Protein AF-A0A7V2FZ56-F1 (afdb_monomer)

Solvent-accessible surface area (backbone atoms only — not comparable to full-atom values): 11997 Å² total; per-residue (Å²): 121,49,76,45,68,52,95,57,76,64,67,57,46,54,55,33,41,75,69,72,53,54,78,81,60,60,28,15,29,17,50,38,76,45,76,45,67,78,90,45,58,89,39,54,89,45,65,86,37,71,50,77,44,80,38,84,88,55,67,29,36,35,38,39,36,26,56,85,59,28,32,38,43,37,26,38,24,56,62,45,52,69,53,19,40,49,53,36,37,49,53,39,48,52,34,34,76,73,41,40,41,63,75,66,47,50,66,45,32,74,69,42,58,53,44,78,32,46,42,29,42,40,78,74,37,90,63,51,60,54,92,57,30,41,40,27,14,53,63,32,12,29,14,18,41,58,59,62,49,33,64,67,45,19,53,50,42,47,51,52,48,51,56,31,49,56,56,16,72,79,39,98,55,34,63,65,38,44,51,49,42,63,59,53,45,55,77,70,46,43,60,36,25,39,58,70,88,61,67,56,77,77,47,48,70,47,36,80,73,30,70,69,52,32,51,37,45,54,48,17,46,76,54,27,43,88,102

Foldseek 3Di:
DEEADDPDQPPLQVVCVVVVFDDDFQKKKWKFKDFQDPDFPPADPAQVDKDKDDDPVFQWIKIWHDDVRMIMIMIMGGDDFVSNLVVQLVVLVVCVVVRNGDPVSNVRSNVIGMDGQLQLVLVVTPDQADDVYGYAFRSSSQAANLQRHTPVRRVVLVVLQVVLQVVLVVDPCSSVSSRVSSVVCCVPRNLRRDHQPDPVVVCVVVLVVPVVSVVQVVCCSRRSDHD

Structure (mmCIF, N/CA/C/O backbone):
data_AF-A0A7V2FZ56-F1
#
_entry.id   AF-A0A7V2FZ56-F1
#
loop_
_atom_site.group_PDB
_atom_site.id
_atom_site.type_symbol
_atom_site.label_atom_id
_atom_site.label_alt_id
_atom_site.label_comp_id
_atom_site.label_asym_id
_atom_site.label_entity_id
_atom_site.label_seq_id
_atom_site.pdbx_PDB_ins_code
_atom_site.Cartn_x
_atom_site.Cartn_y
_atom_site.Cartn_z
_atom_site.occupancy
_atom_site.B_iso_or_equiv
_atom_site.auth_seq_id
_atom_site.auth_comp_id
_atom_site.auth_asym_id
_atom_site.auth_atom_id
_atom_site.pdbx_PDB_model_num
ATOM 1 N N . MET A 1 1 ? -21.314 0.220 14.368 1.00 68.19 1 MET A N 1
ATOM 2 C CA . MET A 1 1 ? -19.856 0.061 14.246 1.00 68.19 1 MET A CA 1
ATOM 3 C C . MET A 1 1 ? -19.516 0.215 12.779 1.00 68.19 1 MET A C 1
ATOM 5 O O . MET A 1 1 ? -20.233 -0.366 11.972 1.00 68.19 1 MET A O 1
ATOM 9 N N . ALA A 1 2 ? -18.539 1.050 12.437 1.00 68.50 2 ALA A N 1
ATOM 10 C CA . ALA A 1 2 ? -18.172 1.333 11.049 1.00 68.50 2 ALA A CA 1
ATOM 11 C C . ALA A 1 2 ? -16.714 0.940 10.781 1.00 68.50 2 ALA A C 1
ATOM 13 O O . ALA A 1 2 ? -15.859 1.089 11.652 1.00 68.50 2 ALA A O 1
ATOM 14 N N . ILE A 1 3 ? -16.443 0.446 9.574 1.00 70.81 3 ILE A N 1
ATOM 15 C 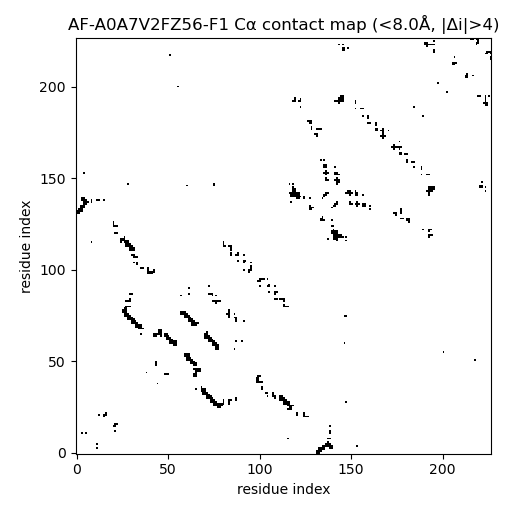CA . ILE A 1 3 ? -15.086 0.186 9.089 1.00 70.81 3 ILE A CA 1
ATOM 16 C C . ILE A 1 3 ? -14.849 1.122 7.913 1.00 70.81 3 ILE A C 1
ATOM 18 O O . ILE A 1 3 ? -15.579 1.072 6.922 1.00 70.81 3 ILE A O 1
ATOM 22 N N . LEU A 1 4 ? -13.835 1.974 8.026 1.00 72.00 4 LEU A N 1
ATOM 23 C CA . LEU A 1 4 ? -13.358 2.784 6.913 1.00 72.00 4 LEU A CA 1
ATOM 24 C C . LEU A 1 4 ? -12.205 2.034 6.242 1.00 72.00 4 LEU A C 1
ATOM 26 O O . LEU A 1 4 ? -11.083 2.026 6.742 1.00 72.00 4 LEU A O 1
ATOM 30 N N . ALA A 1 5 ? -12.513 1.384 5.121 1.00 64.56 5 ALA A N 1
ATOM 31 C CA . ALA A 1 5 ? -11.561 0.726 4.234 1.00 64.56 5 ALA A CA 1
ATOM 32 C C . ALA A 1 5 ? -11.867 1.204 2.812 1.00 64.56 5 ALA A C 1
ATOM 34 O O . ALA A 1 5 ? -12.965 0.959 2.314 1.00 64.56 5 ALA A O 1
ATOM 35 N N . THR A 1 6 ? -10.962 1.933 2.161 1.00 55.88 6 THR A N 1
ATOM 36 C CA . THR A 1 6 ? -11.243 2.478 0.825 1.00 55.88 6 THR A CA 1
ATOM 37 C C . THR A 1 6 ? -10.353 1.915 -0.267 1.00 55.88 6 THR A C 1
ATOM 39 O O . THR A 1 6 ? -9.166 1.681 -0.075 1.00 55.88 6 THR A O 1
ATOM 42 N N . GLY A 1 7 ? -10.967 1.754 -1.445 1.00 48.69 7 GLY A N 1
ATOM 43 C CA . GLY A 1 7 ? -10.309 1.743 -2.755 1.00 48.69 7 GLY A CA 1
ATOM 44 C C . GLY A 1 7 ? -10.533 3.042 -3.550 1.00 48.69 7 GLY A C 1
ATOM 45 O O . GLY A 1 7 ? -10.092 3.143 -4.689 1.00 48.69 7 GLY A O 1
ATOM 46 N N . CYS A 1 8 ? -11.220 4.037 -2.968 1.00 43.66 8 CYS A N 1
ATOM 47 C CA . CYS A 1 8 ? -11.453 5.360 -3.555 1.00 43.66 8 CYS A CA 1
ATOM 48 C C . CYS A 1 8 ? -10.796 6.421 -2.660 1.00 43.66 8 CYS A C 1
ATOM 50 O O . CYS A 1 8 ? -11.280 6.723 -1.569 1.00 43.66 8 CYS A O 1
ATOM 52 N N . GLN A 1 9 ? -9.627 6.905 -3.082 1.00 55.91 9 GLN A N 1
ATOM 53 C CA . GLN A 1 9 ? -8.670 7.595 -2.212 1.00 55.91 9 GLN A CA 1
ATOM 54 C C . GLN A 1 9 ? -9.058 9.029 -1.811 1.00 55.91 9 GLN A C 1
ATOM 56 O O . GLN A 1 9 ? -8.530 9.524 -0.821 1.00 55.91 9 GLN A O 1
ATOM 61 N N . SER A 1 10 ? -9.940 9.714 -2.543 1.00 56.31 10 SER A N 1
ATOM 62 C CA . SER A 1 10 ? -10.225 11.139 -2.307 1.00 56.31 10 SER A CA 1
ATOM 63 C C . SER A 1 10 ? -11.218 11.381 -1.164 1.00 56.31 10 SER A C 1
ATOM 65 O O . SER A 1 10 ? -10.908 12.103 -0.222 1.00 56.31 10 SER A O 1
ATOM 67 N N . GLU A 1 11 ? -12.389 10.742 -1.193 1.00 58.84 11 GLU A N 1
ATOM 68 C CA . GLU A 1 11 ? -13.486 11.069 -0.266 1.00 58.84 11 GLU A CA 1
ATOM 69 C C . GLU A 1 11 ? -13.217 10.640 1.182 1.00 58.84 11 GLU A C 1
ATOM 71 O O . GLU A 1 11 ? -13.480 11.395 2.119 1.00 58.84 11 GLU A O 1
ATOM 76 N N . ALA A 1 12 ? -12.656 9.446 1.396 1.00 62.22 12 ALA A N 1
ATOM 77 C CA . ALA A 1 12 ? -12.304 9.014 2.747 1.00 62.22 12 ALA A CA 1
ATOM 78 C C . ALA A 1 12 ? -11.152 9.826 3.329 1.00 62.22 12 ALA A C 1
ATOM 80 O O . ALA A 1 12 ? -11.153 10.098 4.526 1.00 62.22 12 ALA A O 1
ATOM 81 N N . ARG A 1 13 ? -10.204 10.265 2.496 1.00 63.16 13 ARG A N 1
ATOM 82 C CA . ARG A 1 13 ? -9.113 11.120 2.958 1.00 63.16 13 ARG A CA 1
ATOM 83 C C . ARG A 1 13 ? -9.632 12.486 3.388 1.00 63.16 13 ARG A C 1
ATOM 85 O O . ARG A 1 13 ? -9.222 12.963 4.437 1.00 63.16 13 ARG A O 1
ATOM 92 N N . ASP A 1 14 ? -10.582 13.069 2.660 1.00 65.88 14 ASP A N 1
ATOM 93 C CA . ASP A 1 14 ? -11.224 14.323 3.069 1.00 65.88 14 ASP A CA 1
ATOM 94 C C . ASP A 1 14 ? -11.980 14.175 4.396 1.00 65.88 14 ASP A C 1
ATOM 96 O O . ASP A 1 14 ? -11.945 15.071 5.242 1.00 65.88 14 ASP A O 1
ATOM 100 N N . LEU A 1 15 ? -12.649 13.038 4.611 1.00 67.19 15 LEU A N 1
ATOM 101 C CA . LEU A 1 15 ? -13.314 12.732 5.880 1.00 67.19 15 LEU A CA 1
ATOM 102 C C . LEU A 1 15 ? -12.313 12.563 7.031 1.00 67.19 15 LEU A C 1
ATOM 104 O O . LEU A 1 15 ? -12.539 13.091 8.119 1.00 67.19 15 LEU A O 1
ATOM 108 N N . LEU A 1 16 ? -11.194 11.880 6.791 1.00 67.88 16 LEU A N 1
ATOM 109 C CA . LEU A 1 16 ? -10.140 11.670 7.785 1.00 67.88 16 LEU A CA 1
ATOM 110 C C . LEU A 1 16 ? -9.363 12.954 8.087 1.00 67.88 16 LEU A C 1
ATOM 112 O O . LEU A 1 16 ? -9.065 13.228 9.246 1.00 67.88 16 LEU A O 1
ATOM 116 N N . ALA A 1 17 ? -9.105 13.787 7.080 1.00 69.38 17 ALA A N 1
ATOM 117 C CA . ALA A 1 17 ? -8.503 15.104 7.251 1.00 69.38 17 ALA A CA 1
ATOM 118 C C . ALA A 1 17 ? -9.400 16.013 8.103 1.00 69.38 17 ALA A C 1
ATOM 120 O O . ALA A 1 17 ? -8.920 16.649 9.038 1.00 69.38 17 ALA A O 1
ATOM 121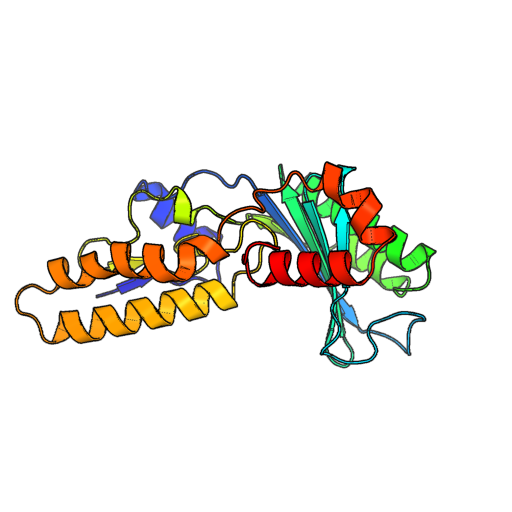 N N . LYS A 1 18 ? -10.720 16.010 7.859 1.00 72.94 18 LYS A N 1
ATOM 122 C CA . LYS A 1 18 ? -11.699 16.712 8.714 1.00 72.94 18 LYS A CA 1
ATOM 123 C C . LYS A 1 18 ? -11.724 16.179 10.148 1.00 72.94 18 LYS A C 1
ATOM 125 O O . LYS A 1 18 ? -12.016 16.940 11.064 1.00 72.94 18 LYS A O 1
ATOM 130 N N . ALA A 1 19 ? -11.414 14.899 10.340 1.00 67.69 19 ALA A N 1
ATOM 131 C CA . ALA A 1 19 ? -11.280 14.278 11.654 1.00 67.69 19 ALA A CA 1
ATOM 132 C C . ALA A 1 19 ? -9.897 14.498 12.306 1.00 67.69 19 ALA A C 1
ATOM 134 O O . ALA A 1 19 ? -9.681 14.023 13.417 1.00 67.69 19 ALA A O 1
ATOM 135 N N . GLY A 1 20 ? -8.968 15.203 11.645 1.00 65.75 20 GLY A N 1
ATOM 136 C CA . GLY A 1 20 ? -7.611 15.441 12.150 1.00 65.75 20 GLY A CA 1
ATOM 137 C C . GLY A 1 20 ? -6.701 14.209 12.114 1.00 65.75 20 GLY A C 1
ATOM 138 O O . GLY A 1 20 ? -5.719 14.158 12.846 1.00 65.75 20 GLY A O 1
ATOM 139 N N . LEU A 1 21 ? -7.034 13.209 11.292 1.00 63.22 21 LEU A N 1
ATOM 140 C CA . LEU A 1 21 ? -6.365 11.904 11.265 1.00 63.22 21 LEU A CA 1
ATOM 141 C C . LEU A 1 21 ? -5.391 11.706 10.096 1.00 63.22 21 LEU A C 1
ATOM 143 O O . LEU A 1 21 ? -4.712 10.687 10.055 1.00 63.22 21 LEU A O 1
ATOM 147 N N . ALA A 1 22 ? -5.319 12.641 9.144 1.00 60.66 22 ALA A N 1
ATOM 148 C CA . ALA A 1 22 ? -4.465 12.511 7.964 1.00 60.66 22 ALA A CA 1
ATOM 149 C C . ALA A 1 22 ? -3.469 13.673 7.854 1.00 60.66 22 ALA A C 1
ATOM 151 O O . ALA A 1 22 ? -3.859 14.842 7.893 1.00 60.66 22 ALA A O 1
ATOM 152 N N . THR A 1 23 ? -2.192 13.350 7.653 1.00 57.81 23 THR A N 1
ATOM 153 C CA . THR A 1 23 ? -1.165 14.293 7.194 1.00 57.81 23 THR A CA 1
ATOM 154 C C . THR A 1 23 ? -1.181 14.348 5.656 1.00 57.81 23 THR A C 1
ATOM 156 O O . THR A 1 23 ? -1.767 13.491 4.994 1.00 57.81 23 THR A O 1
ATOM 159 N N . GLY A 1 24 ? -0.662 15.418 5.041 1.00 54.59 24 GLY A N 1
ATOM 160 C CA . GLY A 1 24 ? -0.627 15.543 3.574 1.00 54.59 24 GLY A CA 1
ATOM 161 C C . GLY A 1 24 ? 0.278 14.478 2.927 1.00 54.59 24 GLY A C 1
ATOM 162 O O . GLY A 1 24 ? 1.246 14.063 3.564 1.00 54.59 24 GLY A O 1
ATOM 163 N N . PRO A 1 25 ? 0.008 14.040 1.680 1.00 59.16 25 PRO A N 1
ATOM 164 C CA . PRO A 1 25 ? 0.748 12.934 1.087 1.00 59.16 25 PRO A CA 1
ATOM 165 C C . PRO A 1 25 ? 2.183 13.354 0.803 1.00 59.16 25 PRO A C 1
ATOM 167 O O . PRO A 1 25 ? 2.422 14.287 0.037 1.00 59.16 25 PRO A O 1
ATOM 170 N N . GLN A 1 26 ? 3.134 12.636 1.389 1.00 71.94 26 GLN A N 1
ATOM 171 C CA . GLN A 1 26 ? 4.553 12.825 1.081 1.00 71.94 26 GLN A CA 1
ATOM 172 C C . GLN A 1 26 ? 4.939 12.094 -0.217 1.00 71.94 26 GLN A C 1
ATOM 174 O O . GLN A 1 26 ? 5.809 12.544 -0.966 1.00 71.94 26 GLN A O 1
ATOM 179 N N . ALA A 1 27 ? 4.209 11.022 -0.548 1.00 85.62 27 ALA A N 1
ATOM 180 C CA . ALA A 1 27 ? 4.532 10.128 -1.646 1.00 85.62 27 ALA A CA 1
ATOM 181 C C . ALA A 1 27 ? 3.410 10.024 -2.694 1.00 85.62 27 ALA A C 1
ATOM 183 O O . ALA A 1 27 ? 2.218 10.147 -2.401 1.00 85.62 27 ALA A O 1
ATOM 184 N N . TRP A 1 28 ? 3.803 9.755 -3.937 1.00 90.56 28 TRP A N 1
ATOM 185 C CA . TRP A 1 28 ? 2.918 9.594 -5.087 1.00 90.56 28 TRP A CA 1
ATOM 186 C C . TRP A 1 28 ? 3.250 8.311 -5.838 1.00 90.56 28 TRP A C 1
ATOM 188 O O . TRP A 1 28 ? 4.413 7.923 -5.953 1.00 90.56 28 TRP A O 1
ATOM 198 N N . ARG A 1 29 ? 2.216 7.660 -6.370 1.00 91.62 29 ARG A N 1
ATOM 199 C CA . ARG A 1 29 ? 2.343 6.493 -7.243 1.00 91.62 29 ARG A CA 1
ATOM 200 C C . ARG A 1 29 ? 1.795 6.797 -8.626 1.00 91.62 29 ARG A C 1
ATOM 202 O O . ARG A 1 29 ? 0.780 7.478 -8.742 1.00 91.62 29 ARG A O 1
ATOM 209 N N . ALA A 1 30 ? 2.418 6.255 -9.660 1.00 93.25 30 ALA A N 1
ATOM 210 C CA . ALA A 1 30 ? 1.858 6.228 -11.007 1.00 93.25 30 ALA A CA 1
ATOM 211 C C . ALA A 1 30 ? 1.981 4.813 -11.566 1.00 93.25 30 ALA A C 1
ATOM 213 O O . ALA A 1 30 ? 2.979 4.133 -11.327 1.00 93.25 30 ALA A O 1
ATOM 214 N N . GLN A 1 31 ? 0.960 4.358 -12.288 1.00 93.94 31 GLN A N 1
ATOM 215 C CA . GLN A 1 31 ? 0.940 3.015 -12.857 1.00 93.94 31 GLN A CA 1
ATOM 216 C C . GLN A 1 31 ? 0.285 3.016 -14.231 1.00 93.94 31 GLN A C 1
ATOM 218 O O . GLN A 1 31 ? -0.689 3.726 -14.483 1.00 93.94 31 GLN A O 1
ATOM 223 N N . VAL A 1 32 ? 0.801 2.156 -15.101 1.00 94.56 32 VAL A N 1
ATOM 224 C CA . VAL A 1 32 ? 0.210 1.850 -16.398 1.00 94.56 32 VAL A CA 1
ATOM 225 C C . VAL A 1 32 ? 0.123 0.339 -16.586 1.00 94.56 32 VAL A C 1
ATOM 227 O O . VAL A 1 32 ? 1.020 -0.401 -16.186 1.00 94.56 32 VAL A O 1
ATOM 230 N N . GLU A 1 33 ? -0.964 -0.122 -17.201 1.00 93.38 33 GLU A N 1
ATOM 231 C CA . GLU A 1 33 ? -1.145 -1.510 -17.628 1.00 93.38 33 GLU A CA 1
ATOM 232 C C . GLU A 1 33 ? -1.370 -1.531 -19.145 1.00 93.38 33 GLU A C 1
ATOM 234 O O . GLU A 1 33 ? -2.201 -0.789 -19.670 1.00 93.38 33 GLU A O 1
ATOM 239 N N . ILE A 1 34 ? -0.631 -2.380 -19.855 1.00 92.06 34 ILE A N 1
ATOM 240 C CA . ILE A 1 34 ? -0.771 -2.579 -21.300 1.00 92.06 34 ILE A CA 1
ATOM 241 C C . ILE A 1 34 ? -0.949 -4.057 -21.627 1.00 92.06 34 ILE A C 1
ATOM 243 O O . ILE A 1 34 ? -0.558 -4.939 -20.858 1.00 92.06 34 ILE A O 1
ATOM 247 N N . ALA A 1 35 ? -1.494 -4.345 -22.808 1.00 88.69 35 ALA A N 1
ATOM 248 C CA . ALA A 1 35 ? -1.420 -5.688 -23.361 1.00 88.69 35 ALA A CA 1
ATOM 249 C C . ALA A 1 35 ? 0.054 -6.050 -23.608 1.00 88.69 35 ALA A C 1
ATOM 251 O O . ALA A 1 35 ? 0.761 -5.371 -24.355 1.00 88.69 35 ALA A O 1
ATOM 252 N N . ALA A 1 36 ? 0.515 -7.131 -22.986 1.00 76.56 36 ALA A N 1
ATOM 253 C CA . ALA A 1 36 ? 1.795 -7.732 -23.301 1.00 76.56 36 ALA A CA 1
ATOM 254 C C . ALA A 1 36 ? 1.635 -8.448 -24.645 1.00 76.56 36 ALA A C 1
ATOM 256 O O . ALA A 1 36 ? 1.082 -9.546 -24.711 1.00 76.56 36 ALA A O 1
ATOM 257 N N . SER A 1 37 ? 2.098 -7.825 -25.730 1.00 66.88 37 SER A N 1
ATOM 258 C CA . SER A 1 37 ? 2.270 -8.530 -27.002 1.00 66.88 37 SER A CA 1
ATOM 259 C C . SER A 1 37 ? 3.322 -9.651 -26.844 1.00 66.88 37 SER A C 1
ATOM 261 O O . SER A 1 37 ? 3.832 -9.884 -25.742 1.00 66.88 37 SER A O 1
ATOM 263 N N . LYS A 1 38 ? 3.572 -10.438 -27.905 1.00 64.38 38 LYS A N 1
ATOM 264 C CA . LYS A 1 38 ? 4.464 -11.622 -27.903 1.00 64.38 38 LYS A CA 1
ATOM 265 C C . LYS A 1 38 ? 5.716 -11.442 -27.028 1.00 64.38 38 LYS A C 1
ATOM 267 O O . LYS A 1 38 ? 6.241 -10.343 -26.928 1.00 64.38 38 LYS A O 1
ATOM 272 N N . ALA A 1 39 ? 6.185 -12.553 -26.445 1.00 59.75 39 ALA A N 1
ATOM 273 C CA . ALA A 1 39 ? 7.330 -12.639 -25.534 1.00 59.75 39 ALA A CA 1
ATOM 274 C C . ALA A 1 39 ? 8.403 -11.567 -25.793 1.00 59.75 39 ALA A C 1
ATOM 276 O O . ALA A 1 39 ? 9.149 -11.635 -26.768 1.00 59.75 39 ALA A O 1
ATOM 277 N N . VAL A 1 40 ? 8.448 -10.573 -24.907 1.00 68.44 40 VAL A N 1
ATOM 278 C CA . VAL A 1 40 ? 9.463 -9.526 -24.918 1.00 68.44 40 VAL A CA 1
ATOM 279 C C . VAL A 1 40 ? 10.721 -10.091 -24.255 1.00 68.44 40 VAL A C 1
ATOM 281 O O . VAL A 1 40 ? 10.639 -10.852 -23.285 1.00 68.44 40 VAL A O 1
ATOM 284 N N . ARG A 1 41 ? 11.898 -9.808 -24.818 1.00 67.31 41 ARG A N 1
ATOM 285 C CA . ARG A 1 41 ? 13.158 -10.405 -24.360 1.00 67.31 41 ARG A CA 1
ATOM 286 C C . ARG A 1 41 ? 13.452 -9.931 -22.937 1.00 67.31 41 ARG A C 1
ATOM 288 O O . ARG A 1 41 ? 13.455 -8.741 -22.680 1.00 67.31 41 ARG A O 1
ATOM 295 N N . GLY A 1 42 ? 13.706 -10.859 -22.015 1.00 64.00 42 GLY A N 1
ATOM 296 C CA . GLY A 1 42 ? 13.998 -10.512 -20.616 1.00 64.00 42 GLY A CA 1
ATOM 297 C C . GLY A 1 42 ? 12.778 -10.104 -19.785 1.00 64.00 42 GLY A C 1
ATOM 298 O O . GLY A 1 42 ? 12.937 -9.845 -18.598 1.00 64.00 42 GLY A O 1
ATOM 299 N N . ALA A 1 43 ? 11.573 -10.099 -20.367 1.00 64.81 43 ALA A N 1
ATOM 300 C CA . ALA A 1 43 ? 10.355 -9.900 -19.597 1.00 64.81 43 ALA A CA 1
ATOM 301 C C . ALA A 1 43 ? 10.055 -11.094 -18.685 1.00 64.81 43 ALA A C 1
ATOM 303 O O . ALA A 1 43 ? 10.382 -12.231 -19.054 1.00 64.81 43 ALA A O 1
ATOM 304 N N . PRO A 1 44 ? 9.403 -10.845 -17.532 1.00 65.94 44 PRO A N 1
ATOM 305 C CA . PRO A 1 44 ? 8.974 -11.908 -16.637 1.00 65.94 44 PRO A CA 1
ATOM 306 C C . PRO A 1 44 ? 8.184 -12.969 -17.403 1.00 65.94 44 PRO A C 1
ATOM 308 O O . PRO A 1 44 ? 7.246 -12.666 -18.155 1.00 65.94 44 PRO A O 1
ATOM 311 N N . ARG A 1 45 ? 8.643 -14.216 -17.283 1.00 64.38 45 ARG A N 1
ATOM 312 C CA . ARG A 1 45 ? 8.166 -15.360 -18.071 1.00 64.38 45 ARG A CA 1
ATOM 313 C C . ARG A 1 45 ? 6.862 -15.918 -17.521 1.00 64.38 45 ARG A C 1
ATOM 315 O O . ARG A 1 45 ? 6.076 -16.465 -18.294 1.00 64.38 45 ARG A O 1
ATOM 322 N N . SER A 1 46 ? 6.623 -15.758 -16.222 1.00 62.97 46 SER A N 1
ATOM 323 C CA . SER A 1 46 ? 5.381 -16.132 -15.548 1.00 62.97 46 SER A CA 1
ATOM 324 C C . SER A 1 46 ? 4.822 -14.966 -14.734 1.00 62.97 46 SER A C 1
ATOM 326 O O . SER A 1 46 ? 5.480 -13.943 -14.547 1.00 62.97 46 SER A O 1
ATOM 328 N N . GLY A 1 47 ? 3.585 -15.131 -14.255 1.00 58.31 47 GLY A N 1
ATOM 329 C CA . GLY A 1 47 ? 2.946 -14.176 -13.349 1.00 58.31 47 GLY A CA 1
ATOM 330 C C . GLY A 1 47 ? 3.610 -14.057 -11.977 1.00 58.31 47 GLY A C 1
ATOM 331 O O . GLY A 1 47 ? 3.235 -13.180 -11.207 1.00 58.31 47 GLY A O 1
ATOM 332 N N . ASP A 1 48 ? 4.588 -14.917 -11.695 1.00 63.00 48 ASP A N 1
ATOM 333 C CA . ASP A 1 48 ? 5.265 -15.019 -10.401 1.00 63.00 48 ASP A CA 1
ATOM 334 C C . ASP A 1 48 ? 6.577 -14.221 -10.369 1.00 63.00 48 ASP A C 1
ATOM 336 O O . ASP A 1 48 ? 7.236 -14.135 -9.334 1.00 63.00 48 ASP A O 1
ATOM 340 N N . GLU A 1 49 ? 6.974 -13.636 -11.502 1.00 68.75 49 GLU A N 1
ATOM 341 C CA . GLU A 1 49 ? 8.188 -12.837 -11.622 1.00 68.75 49 GLU A CA 1
ATOM 342 C C . GLU A 1 49 ? 7.835 -11.342 -11.650 1.00 68.75 49 GLU A C 1
ATOM 344 O O . GLU A 1 49 ? 7.190 -10.831 -12.570 1.00 68.75 49 GLU A O 1
ATOM 349 N N . MET A 1 50 ? 8.298 -10.628 -10.628 1.00 73.94 50 MET A N 1
ATOM 350 C CA . MET A 1 50 ? 8.267 -9.172 -10.555 1.00 73.94 50 MET A CA 1
ATOM 351 C C . MET A 1 50 ? 9.698 -8.662 -10.478 1.00 73.94 50 MET A C 1
ATOM 353 O O . MET A 1 50 ? 10.507 -9.139 -9.680 1.00 73.94 50 MET A O 1
ATOM 357 N N . PHE A 1 51 ? 9.999 -7.669 -11.301 1.00 77.44 51 PHE A N 1
ATOM 358 C CA . PHE A 1 51 ? 11.289 -7.006 -11.309 1.00 77.44 51 PHE A CA 1
ATOM 359 C C . PHE A 1 51 ? 11.145 -5.637 -10.661 1.00 77.44 51 PHE A C 1
ATOM 361 O O . PHE A 1 51 ? 10.257 -4.860 -11.015 1.00 77.44 51 PHE A O 1
ATOM 368 N N . VAL A 1 52 ? 12.046 -5.348 -9.728 1.00 73.31 52 VAL A N 1
ATOM 369 C CA . VAL A 1 52 ? 12.117 -4.067 -9.026 1.00 73.31 52 VAL A CA 1
ATOM 370 C C . VAL A 1 52 ? 13.363 -3.338 -9.479 1.00 73.31 52 VAL A C 1
ATOM 372 O O . VAL A 1 52 ? 14.459 -3.900 -9.455 1.00 73.31 52 VAL A O 1
ATOM 375 N N . LEU A 1 53 ? 13.184 -2.085 -9.869 1.00 72.88 53 LEU A N 1
ATOM 376 C CA . LEU A 1 53 ? 14.256 -1.148 -10.124 1.00 72.88 53 LEU A CA 1
ATOM 377 C C . LEU A 1 53 ? 14.294 -0.145 -8.971 1.00 72.88 53 LEU A C 1
ATOM 379 O O . LEU A 1 53 ? 13.308 0.530 -8.682 1.00 72.88 53 LEU A O 1
ATOM 383 N N . LEU A 1 54 ? 15.432 -0.048 -8.297 1.00 66.00 54 LEU A N 1
ATOM 384 C CA . LEU A 1 54 ? 15.661 1.010 -7.321 1.00 66.00 54 LEU A CA 1
ATOM 385 C C . LEU A 1 54 ? 16.198 2.215 -8.084 1.00 66.00 54 LEU A C 1
ATOM 387 O O . LEU A 1 54 ? 17.244 2.106 -8.717 1.00 66.00 54 LEU A O 1
ATOM 391 N N . GLY A 1 55 ? 15.458 3.324 -8.067 1.00 63.91 55 GLY A N 1
ATOM 392 C CA . GLY A 1 55 ? 15.832 4.556 -8.755 1.00 63.91 55 GLY A CA 1
ATOM 393 C C . GLY A 1 55 ? 16.531 5.506 -7.784 1.00 63.91 55 GLY A C 1
ATOM 394 O O . GLY A 1 55 ? 15.833 6.253 -7.095 1.00 63.91 55 GLY A O 1
ATOM 395 N N . PRO A 1 56 ? 17.877 5.511 -7.694 1.00 52.91 56 PRO A N 1
ATOM 396 C CA . PRO A 1 56 ? 18.591 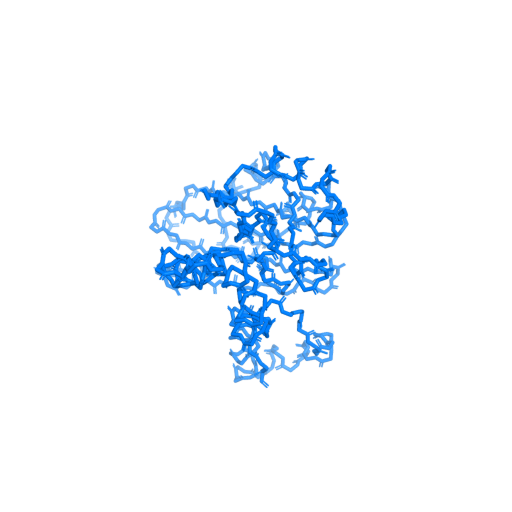6.365 -6.746 1.00 52.91 56 PRO A CA 1
ATOM 397 C C . PRO A 1 56 ? 18.352 7.860 -6.997 1.00 52.91 56 PRO A C 1
ATOM 399 O O . PRO A 1 56 ? 18.363 8.635 -6.046 1.00 52.91 56 PRO A O 1
ATOM 402 N N . GLU A 1 57 ? 18.092 8.262 -8.246 1.00 60.03 57 GLU A N 1
ATOM 403 C CA . GLU A 1 57 ? 17.894 9.670 -8.621 1.00 60.03 57 GLU A CA 1
ATOM 404 C C . GLU A 1 57 ? 16.519 10.228 -8.224 1.00 60.03 57 GLU A C 1
ATOM 406 O O . GLU A 1 57 ? 16.380 11.430 -8.015 1.00 60.03 57 GLU A O 1
ATOM 411 N N . HIS A 1 58 ? 15.505 9.370 -8.067 1.00 57.44 58 HIS A N 1
ATOM 412 C CA . HIS A 1 58 ? 14.119 9.801 -7.837 1.00 57.44 58 HIS A CA 1
ATOM 413 C C . HIS A 1 58 ? 13.640 9.617 -6.394 1.00 57.44 58 HIS A C 1
ATOM 415 O O . HIS A 1 58 ? 12.461 9.840 -6.120 1.00 57.44 58 HIS A O 1
ATOM 421 N N . HIS A 1 59 ? 14.520 9.192 -5.475 1.00 69.06 59 HIS A N 1
ATOM 422 C CA . HIS A 1 59 ? 14.141 8.822 -4.104 1.00 69.06 59 HIS A CA 1
ATOM 423 C C . HIS A 1 59 ? 12.888 7.929 -4.086 1.00 69.06 59 HIS A C 1
ATOM 425 O O . HIS A 1 59 ? 11.907 8.199 -3.390 1.00 69.06 59 HIS A O 1
ATOM 431 N N . GLY A 1 60 ? 12.908 6.892 -4.923 1.00 76.44 60 GLY A N 1
ATOM 432 C CA . GLY A 1 60 ? 11.745 6.064 -5.192 1.00 76.44 60 GLY A CA 1
ATOM 433 C C . GLY A 1 60 ? 12.115 4.709 -5.776 1.00 76.44 60 GLY A C 1
ATOM 434 O O . GLY A 1 60 ? 13.289 4.363 -5.941 1.00 76.44 60 GLY A O 1
ATOM 435 N N . PHE A 1 61 ? 11.093 3.931 -6.099 1.00 82.56 61 PHE A N 1
ATOM 436 C CA . PHE A 1 61 ? 11.248 2.631 -6.735 1.00 82.56 61 PHE A CA 1
ATOM 437 C C . PHE A 1 61 ? 10.355 2.547 -7.972 1.00 82.56 61 PHE A C 1
ATOM 439 O O . PHE A 1 61 ? 9.293 3.168 -8.051 1.00 82.56 61 PHE A O 1
ATOM 446 N N . GLY A 1 62 ? 10.801 1.759 -8.939 1.00 86.75 62 GLY A N 1
ATOM 447 C CA . GLY A 1 62 ? 10.014 1.295 -10.064 1.00 86.75 62 GLY A CA 1
ATOM 448 C C . GLY A 1 62 ? 9.804 -0.205 -9.949 1.00 86.75 62 GLY A C 1
ATOM 449 O O . GLY A 1 62 ? 10.684 -0.935 -9.496 1.00 86.75 62 GLY A O 1
ATOM 450 N N . ALA A 1 63 ? 8.652 -0.692 -10.373 1.00 86.75 63 ALA A N 1
ATOM 451 C CA . ALA A 1 63 ? 8.412 -2.115 -10.510 1.00 86.75 63 ALA A CA 1
ATOM 452 C C . ALA A 1 63 ? 7.734 -2.395 -11.840 1.00 86.75 63 ALA A C 1
ATOM 454 O O . ALA A 1 63 ? 6.960 -1.589 -12.359 1.00 86.75 63 ALA A O 1
ATOM 455 N N . TRP A 1 64 ? 8.010 -3.568 -12.388 1.00 88.75 64 TRP A N 1
ATOM 456 C CA . TRP A 1 64 ? 7.259 -4.074 -13.518 1.00 88.75 64 TRP A CA 1
ATOM 457 C C . TRP A 1 64 ? 7.084 -5.581 -13.414 1.00 88.75 64 TRP A C 1
ATOM 459 O O . TRP A 1 64 ? 7.946 -6.314 -12.921 1.00 88.75 64 TRP A O 1
ATOM 469 N N . TRP A 1 65 ? 5.920 -6.039 -13.852 1.00 87.00 65 TRP A N 1
ATOM 470 C CA . TRP A 1 65 ? 5.536 -7.440 -13.789 1.00 87.00 65 TRP A CA 1
ATOM 471 C C . TRP A 1 65 ? 4.597 -7.779 -14.939 1.00 87.00 65 TRP A C 1
ATOM 473 O O . TRP A 1 65 ? 3.997 -6.910 -15.585 1.00 87.00 65 TRP A O 1
ATOM 483 N N . ARG A 1 66 ? 4.463 -9.076 -15.200 1.00 84.31 66 ARG A N 1
ATOM 484 C CA . ARG A 1 66 ? 3.524 -9.607 -16.184 1.00 84.31 66 ARG A CA 1
ATOM 485 C C . ARG A 1 66 ? 2.407 -10.339 -15.455 1.00 84.31 66 ARG A C 1
ATOM 487 O O . ARG A 1 66 ? 2.664 -11.089 -14.530 1.00 84.31 66 ARG A O 1
ATOM 494 N N . ARG A 1 67 ? 1.160 -10.169 -15.892 1.00 82.25 67 ARG A N 1
ATOM 495 C CA . ARG A 1 67 ? 0.009 -10.962 -15.441 1.00 82.25 67 ARG A CA 1
ATOM 496 C C . ARG A 1 67 ? -0.758 -11.463 -16.657 1.00 82.25 67 ARG A C 1
ATOM 498 O O . ARG A 1 67 ? -1.541 -10.734 -17.265 1.00 82.25 67 ARG A O 1
ATOM 505 N N . GLY A 1 68 ? -0.504 -12.710 -17.049 1.00 82.75 68 GLY A N 1
ATOM 506 C CA . GLY A 1 68 ? -1.076 -13.300 -18.262 1.00 82.75 68 GLY A CA 1
ATOM 507 C C . GLY A 1 68 ? -0.660 -12.539 -19.528 1.00 82.75 68 GLY A C 1
ATOM 508 O O . GLY A 1 68 ? 0.526 -12.434 -19.847 1.00 82.75 68 GLY A O 1
ATOM 509 N N . GLN A 1 69 ? -1.640 -11.994 -20.252 1.00 85.25 69 GLN A N 1
ATOM 510 C CA . GLN A 1 69 ? -1.428 -11.185 -21.465 1.00 85.25 69 GLN A CA 1
ATOM 511 C C . GLN A 1 69 ? -1.280 -9.689 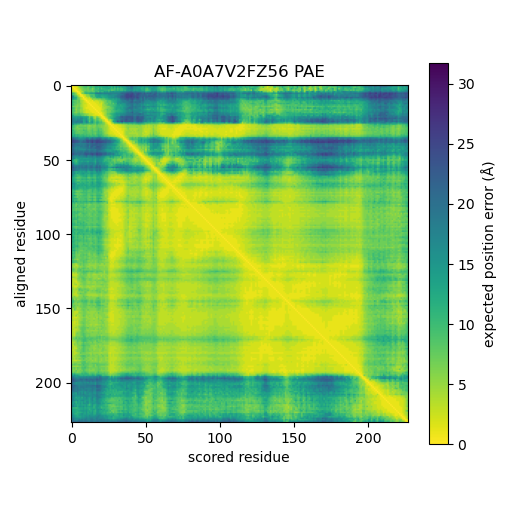-21.172 1.00 85.25 69 GLN A C 1
ATOM 513 O O . GLN A 1 69 ? -1.454 -8.864 -22.064 1.00 85.25 69 GLN A O 1
ATOM 518 N N . LYS A 1 70 ? -0.991 -9.319 -19.924 1.00 88.19 70 LYS A N 1
ATOM 519 C CA . LYS A 1 70 ? -0.825 -7.927 -19.519 1.00 88.19 70 LYS A CA 1
ATOM 520 C C . LYS A 1 70 ? 0.528 -7.699 -18.874 1.00 88.19 70 LYS A C 1
ATOM 522 O O . LYS A 1 70 ? 1.049 -8.581 -18.196 1.00 88.19 70 LYS A O 1
ATOM 527 N N . MET A 1 71 ? 1.073 -6.514 -19.088 1.00 88.81 71 MET A N 1
ATOM 528 C CA . MET A 1 71 ? 2.250 -5.998 -18.405 1.00 88.81 71 MET A CA 1
ATOM 529 C C . MET A 1 71 ? 1.829 -4.761 -17.632 1.00 88.81 71 MET A C 1
ATOM 531 O O . MET A 1 71 ? 1.101 -3.927 -18.171 1.00 88.81 71 MET A O 1
ATOM 535 N N . ALA A 1 72 ? 2.298 -4.647 -16.399 1.00 90.69 72 ALA A N 1
ATOM 536 C CA . ALA A 1 72 ? 2.131 -3.448 -15.605 1.00 90.69 72 ALA A CA 1
ATOM 537 C C . ALA A 1 72 ? 3.499 -2.873 -15.250 1.00 90.69 72 ALA A C 1
ATOM 539 O O . ALA A 1 72 ? 4.452 -3.619 -15.016 1.00 90.69 72 ALA A O 1
ATOM 540 N N . VAL A 1 73 ? 3.571 -1.548 -15.237 1.00 91.56 73 VAL A N 1
ATOM 541 C CA . VAL A 1 73 ? 4.729 -0.785 -14.778 1.00 91.56 73 VAL A CA 1
ATOM 542 C C . VAL A 1 73 ? 4.217 0.235 -13.780 1.00 91.56 73 VAL A C 1
ATOM 544 O O . VAL A 1 73 ? 3.255 0.951 -14.070 1.00 91.56 73 VAL A O 1
ATOM 547 N N . SER A 1 74 ? 4.836 0.285 -12.611 1.00 91.81 74 SER A N 1
ATOM 548 C CA . SER A 1 74 ? 4.514 1.237 -11.560 1.00 91.81 74 SER A CA 1
ATOM 549 C C . SER A 1 74 ? 5.769 1.928 -11.053 1.00 91.81 74 SER A C 1
ATOM 551 O O . SER A 1 74 ? 6.871 1.384 -11.109 1.00 91.81 74 SER A O 1
ATOM 553 N N . VAL A 1 75 ? 5.585 3.141 -10.549 1.00 91.25 75 VAL A N 1
ATOM 554 C CA . VAL A 1 75 ? 6.599 3.876 -9.797 1.00 91.25 75 VAL A CA 1
ATOM 555 C C . VAL A 1 75 ? 5.981 4.428 -8.521 1.00 91.25 75 VAL A C 1
ATOM 557 O O . VAL A 1 75 ? 4.816 4.837 -8.520 1.00 91.25 75 VAL A O 1
ATOM 560 N N . GLY A 1 76 ? 6.767 4.453 -7.452 1.00 89.19 76 GLY A N 1
ATOM 561 C CA . GLY A 1 76 ? 6.486 5.187 -6.225 1.00 89.19 76 GLY A CA 1
ATOM 562 C C . GLY A 1 76 ? 7.622 6.167 -5.962 1.00 89.19 76 GLY A C 1
ATOM 563 O O . GLY A 1 76 ? 8.780 5.756 -5.909 1.00 89.19 76 GLY A O 1
ATOM 564 N N . VAL A 1 77 ? 7.302 7.455 -5.837 1.00 88.19 77 VAL A N 1
ATOM 565 C CA . VAL A 1 77 ? 8.284 8.530 -5.619 1.00 88.19 77 VAL A CA 1
ATOM 566 C C . VAL A 1 77 ? 7.792 9.512 -4.561 1.00 88.19 77 VAL A C 1
ATOM 568 O O . VAL A 1 77 ? 6.588 9.667 -4.349 1.00 88.19 77 VAL A O 1
ATOM 571 N N . GLN A 1 78 ? 8.725 10.210 -3.922 1.00 85.50 78 GLN A N 1
ATOM 572 C CA . GLN A 1 78 ? 8.413 11.382 -3.102 1.00 85.50 78 GLN A CA 1
ATOM 573 C C . GLN A 1 78 ? 8.129 12.604 -3.997 1.00 85.50 78 GLN A C 1
ATOM 575 O O . GLN A 1 78 ? 8.630 12.702 -5.120 1.00 85.50 78 GLN A O 1
ATOM 580 N N . GLY A 1 79 ? 7.336 13.560 -3.507 1.00 86.75 79 GLY A N 1
ATOM 581 C CA . GLY A 1 79 ? 7.087 14.829 -4.200 1.00 86.75 79 GLY A CA 1
ATOM 582 C C . GLY A 1 79 ? 5.653 14.987 -4.700 1.00 86.75 79 GLY A C 1
ATOM 583 O O . GLY A 1 79 ? 4.732 15.066 -3.896 1.00 86.75 79 GLY A O 1
ATOM 584 N N . GLY A 1 80 ? 5.455 15.118 -6.016 1.00 90.06 80 GLY A N 1
ATOM 585 C CA . GLY A 1 80 ? 4.154 15.464 -6.606 1.00 90.06 80 GLY A CA 1
ATOM 586 C C . GLY A 1 80 ? 3.742 14.583 -7.785 1.00 90.06 80 GLY A C 1
ATOM 587 O O . GLY A 1 80 ? 4.573 13.907 -8.392 1.00 90.06 80 GLY A O 1
ATOM 588 N N . ALA A 1 81 ? 2.462 14.661 -8.164 1.00 91.50 81 ALA A N 1
ATOM 589 C CA . ALA A 1 81 ? 1.874 13.907 -9.277 1.00 91.50 81 ALA A CA 1
ATOM 590 C C . ALA A 1 81 ? 2.693 13.992 -10.578 1.00 91.50 81 ALA A C 1
ATOM 592 O O . ALA A 1 81 ? 2.946 12.979 -11.225 1.00 91.50 81 ALA A O 1
ATOM 593 N N . GLY A 1 82 ? 3.141 15.200 -10.943 1.00 93.19 82 GLY A N 1
ATOM 594 C CA . GLY A 1 82 ? 3.947 15.423 -12.146 1.00 93.19 82 GLY A CA 1
ATOM 595 C C . GLY A 1 82 ? 5.304 14.716 -12.102 1.00 93.19 82 GLY A C 1
ATOM 596 O O . GLY A 1 82 ? 5.735 14.176 -13.117 1.00 93.19 82 GLY A O 1
ATOM 597 N N . HIS A 1 83 ? 5.939 14.644 -10.926 1.00 91.25 83 HIS A N 1
ATOM 598 C CA . HIS A 1 83 ? 7.182 13.891 -10.743 1.00 91.25 83 HIS A CA 1
ATOM 599 C C . HIS A 1 83 ? 6.921 12.392 -10.931 1.00 91.25 83 HIS A C 1
ATOM 601 O O . HIS A 1 83 ? 7.613 11.752 -11.715 1.00 91.25 83 HIS A O 1
ATOM 607 N N . ALA A 1 84 ? 5.876 11.843 -10.302 1.00 91.81 84 ALA A N 1
ATOM 608 C CA . ALA A 1 84 ? 5.522 10.431 -10.461 1.00 91.81 84 ALA A CA 1
ATOM 609 C C . ALA A 1 84 ? 5.250 10.055 -11.929 1.00 91.81 84 ALA A C 1
ATOM 611 O O . ALA A 1 84 ? 5.732 9.028 -12.403 1.00 91.81 84 ALA A O 1
ATOM 612 N N . LEU A 1 85 ? 4.538 10.904 -12.678 1.00 94.75 85 LEU A N 1
ATOM 613 C CA . LEU A 1 85 ? 4.317 10.691 -14.113 1.00 94.75 85 LEU A CA 1
ATOM 614 C C . LEU A 1 85 ? 5.617 10.783 -14.920 1.00 94.75 85 LEU A C 1
ATOM 616 O O . LEU A 1 85 ? 5.854 9.936 -15.779 1.00 94.75 85 LEU A O 1
ATOM 620 N N . GLY A 1 86 ? 6.471 11.767 -14.631 1.00 93.69 86 GLY A N 1
ATOM 621 C CA . GLY A 1 86 ? 7.783 11.899 -15.268 1.00 93.69 86 GLY A CA 1
ATOM 622 C C . GLY A 1 86 ? 8.658 10.661 -15.057 1.00 93.69 86 GLY A C 1
ATOM 623 O O . GLY A 1 86 ? 9.178 10.110 -16.025 1.00 93.69 86 GLY A O 1
ATOM 624 N N . ALA A 1 87 ? 8.732 10.167 -13.818 1.00 92.25 87 ALA A N 1
ATOM 625 C CA . ALA A 1 87 ? 9.470 8.956 -13.466 1.00 92.25 87 ALA A CA 1
ATOM 626 C C . ALA A 1 87 ? 8.909 7.708 -14.170 1.00 92.25 87 ALA A C 1
ATOM 628 O O . ALA A 1 87 ? 9.675 6.881 -14.663 1.00 92.25 87 ALA A O 1
ATOM 629 N N . LEU A 1 88 ? 7.580 7.582 -14.286 1.00 94.25 88 LEU A N 1
ATOM 630 C CA . LEU A 1 88 ? 6.958 6.474 -15.017 1.00 94.25 88 LEU A CA 1
ATOM 631 C C . LEU A 1 88 ? 7.300 6.511 -16.512 1.00 94.25 88 LEU A C 1
ATOM 633 O O . LEU A 1 88 ? 7.603 5.474 -17.100 1.00 94.25 88 LEU A O 1
ATOM 637 N N . ILE A 1 89 ? 7.247 7.696 -17.130 1.00 95.12 89 ILE A N 1
ATOM 638 C CA . ILE A 1 89 ? 7.593 7.889 -18.545 1.00 95.12 89 ILE A CA 1
ATOM 639 C C . ILE A 1 89 ? 9.067 7.550 -18.785 1.00 95.12 89 ILE A C 1
ATOM 641 O O . ILE A 1 89 ? 9.381 6.867 -19.762 1.00 95.12 89 ILE A O 1
ATOM 645 N N . GLN A 1 90 ? 9.956 7.985 -17.892 1.00 93.00 90 GLN A N 1
ATOM 646 C CA . GLN A 1 90 ? 11.380 7.670 -17.961 1.00 93.00 90 GLN A CA 1
ATOM 647 C C . GLN A 1 90 ? 11.624 6.160 -17.860 1.00 93.00 90 GLN A C 1
ATOM 649 O O . GLN A 1 90 ? 12.219 5.584 -18.771 1.00 93.00 90 GLN A O 1
ATOM 654 N N . LEU A 1 91 ? 11.088 5.502 -16.824 1.00 91.50 91 LEU A N 1
ATOM 655 C CA . LEU A 1 91 ? 11.223 4.054 -16.639 1.00 91.50 91 LEU A CA 1
ATOM 656 C C . LEU A 1 91 ? 10.673 3.274 -17.841 1.00 91.50 91 LEU A C 1
ATOM 658 O O . LEU A 1 91 ? 11.287 2.313 -18.302 1.00 91.50 91 LEU A O 1
ATOM 662 N N . ALA A 1 92 ? 9.531 3.695 -18.390 1.00 92.50 92 ALA A N 1
ATOM 663 C CA . ALA A 1 92 ? 8.982 3.102 -19.605 1.00 92.50 92 ALA A CA 1
ATOM 664 C C . ALA A 1 92 ? 9.957 3.212 -20.790 1.00 92.50 92 ALA A C 1
ATOM 666 O O . ALA A 1 92 ? 10.147 2.234 -21.515 1.00 92.50 92 ALA A O 1
ATOM 667 N N . GLY A 1 93 ? 10.588 4.376 -20.974 1.00 92.25 93 GLY A N 1
ATOM 668 C CA . GLY A 1 93 ? 11.607 4.593 -22.000 1.00 92.25 93 GLY A CA 1
ATOM 669 C C . GLY A 1 93 ? 12.825 3.684 -21.824 1.00 92.25 93 GLY A C 1
ATOM 670 O O . GLY A 1 93 ? 13.263 3.060 -22.790 1.00 92.25 93 GLY A O 1
ATOM 671 N N . GLU A 1 94 ? 13.320 3.546 -20.595 1.00 90.31 94 GLU A N 1
ATOM 672 C CA . GLU A 1 94 ? 14.447 2.669 -20.256 1.00 90.31 94 GLU A CA 1
ATOM 673 C C . GLU A 1 94 ? 14.126 1.195 -20.544 1.00 90.31 94 GLU A C 1
ATOM 675 O O . GLU A 1 94 ? 14.900 0.518 -21.225 1.00 90.31 94 GLU A O 1
ATOM 680 N N . LEU A 1 95 ? 12.952 0.711 -20.117 1.00 88.81 95 LEU A N 1
ATOM 681 C CA . LEU A 1 95 ? 12.496 -0.659 -20.384 1.00 88.81 95 LEU A CA 1
ATOM 682 C C . LEU A 1 95 ? 12.353 -0.940 -21.888 1.00 88.81 95 LEU A C 1
ATOM 684 O O . LEU A 1 95 ? 12.676 -2.039 -22.344 1.00 88.81 95 LEU A O 1
ATOM 688 N N . ILE A 1 96 ? 11.890 0.034 -22.675 1.00 90.62 96 ILE A N 1
ATOM 689 C CA . ILE A 1 96 ? 11.821 -0.090 -24.139 1.00 90.62 96 ILE A CA 1
ATOM 690 C C . ILE A 1 96 ? 13.230 -0.137 -24.741 1.00 90.62 96 ILE A C 1
ATOM 692 O O . ILE A 1 96 ? 13.500 -0.994 -25.583 1.00 90.62 96 ILE A O 1
ATOM 696 N N . ALA A 1 97 ? 14.135 0.742 -24.301 1.00 90.69 97 ALA A N 1
ATOM 697 C CA . ALA A 1 97 ? 15.491 0.852 -24.840 1.00 90.69 97 ALA A CA 1
ATOM 698 C C . ALA A 1 97 ? 16.302 -0.445 -24.676 1.00 90.69 97 ALA A C 1
ATOM 700 O O . ALA A 1 97 ? 17.040 -0.829 -25.582 1.00 90.69 97 ALA A O 1
ATOM 701 N N . VAL A 1 98 ? 16.120 -1.160 -23.560 1.00 87.19 98 VAL A N 1
ATOM 702 C CA . VAL A 1 98 ? 16.772 -2.462 -23.315 1.00 87.19 98 VAL A CA 1
ATOM 703 C C . VAL A 1 98 ? 15.993 -3.656 -23.888 1.00 87.19 98 VAL A C 1
ATOM 705 O O . VAL A 1 98 ? 16.403 -4.809 -23.731 1.00 87.19 98 VAL A O 1
ATOM 708 N N . GLY A 1 99 ? 14.874 -3.404 -24.575 1.00 87.69 99 GLY A N 1
ATOM 709 C CA . GLY A 1 99 ? 14.049 -4.426 -25.218 1.00 87.69 99 GLY A CA 1
ATOM 710 C C . GLY A 1 99 ? 13.244 -5.289 -24.246 1.00 87.69 99 GLY A C 1
ATOM 711 O O . GLY A 1 99 ? 12.919 -6.424 -24.592 1.00 87.69 99 GLY A O 1
ATOM 712 N N . TRP A 1 100 ? 12.956 -4.769 -23.049 1.00 86.56 100 TRP A N 1
ATOM 713 C CA . TRP A 1 100 ? 12.200 -5.420 -21.972 1.00 86.56 100 TRP A CA 1
ATOM 714 C C . TRP A 1 100 ? 10.708 -5.078 -22.003 1.00 86.56 100 TRP A C 1
ATOM 716 O O . TRP A 1 100 ? 9.889 -5.893 -21.583 1.00 86.56 100 TRP A O 1
ATOM 726 N N . ALA A 1 101 ? 10.331 -3.941 -22.587 1.00 88.62 101 ALA A N 1
ATOM 727 C CA . ALA A 1 101 ? 8.941 -3.550 -22.809 1.00 88.62 101 ALA A CA 1
ATOM 728 C C . ALA A 1 101 ? 8.658 -3.234 -24.289 1.00 88.62 101 ALA A C 1
ATOM 730 O O . ALA A 1 101 ? 9.566 -2.856 -25.033 1.00 88.62 101 ALA A O 1
ATOM 731 N N . PRO A 1 102 ? 7.402 -3.382 -24.749 1.00 90.56 102 PRO A N 1
ATOM 732 C CA . PRO A 1 102 ? 7.040 -3.057 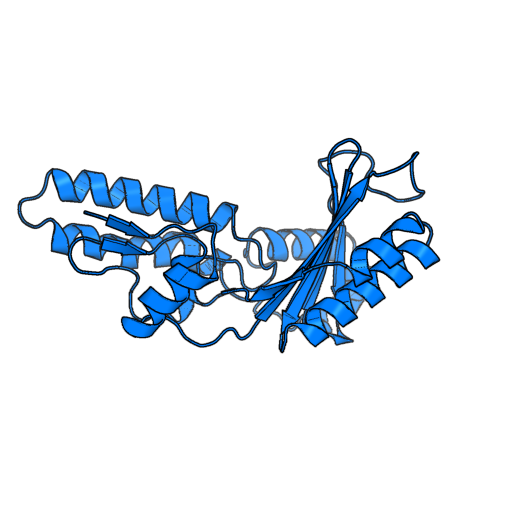-26.120 1.00 90.56 102 PRO A CA 1
ATOM 733 C C . PRO A 1 102 ? 6.831 -1.532 -26.292 1.00 90.56 102 PRO A C 1
ATOM 735 O O . PRO A 1 102 ? 6.453 -0.855 -25.331 1.00 90.56 102 PRO A O 1
ATOM 738 N N . PRO A 1 103 ? 7.000 -0.965 -27.506 1.00 92.12 103 PRO A N 1
ATOM 739 C CA . PRO A 1 103 ? 6.943 0.489 -27.728 1.00 92.12 103 PRO A CA 1
ATOM 740 C C . PRO A 1 103 ? 5.625 1.160 -27.315 1.00 92.12 103 PRO A C 1
ATOM 742 O O . PRO A 1 103 ? 5.608 2.341 -26.974 1.00 92.12 103 PRO A O 1
ATOM 745 N N . GLN A 1 104 ? 4.514 0.413 -27.308 1.00 93.81 104 GLN A N 1
ATOM 746 C CA . GLN A 1 104 ? 3.199 0.911 -26.892 1.00 93.81 104 GLN A CA 1
ATOM 747 C C . GLN A 1 104 ? 3.179 1.385 -25.431 1.00 93.81 104 GLN A C 1
ATOM 749 O O . GLN A 1 104 ? 2.320 2.190 -25.070 1.00 93.81 104 GLN A O 1
ATOM 754 N N . LEU A 1 105 ? 4.124 0.923 -24.601 1.00 93.25 105 LEU A N 1
ATOM 755 C CA . LEU A 1 105 ? 4.249 1.364 -23.215 1.00 93.25 105 LEU A CA 1
ATOM 756 C C . LEU A 1 105 ? 4.500 2.877 -23.113 1.00 93.25 105 LEU A C 1
ATOM 758 O O . LEU A 1 105 ? 3.961 3.503 -22.208 1.00 93.25 105 LEU A O 1
ATOM 762 N N . ALA A 1 106 ? 5.243 3.480 -24.048 1.00 94.56 10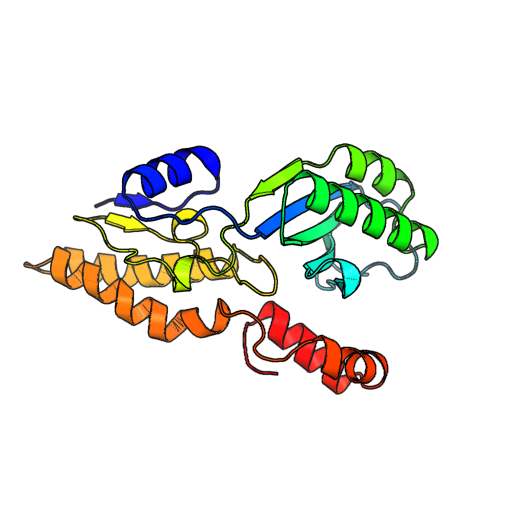6 ALA A N 1
ATOM 763 C CA . ALA A 1 106 ? 5.568 4.908 -24.002 1.00 94.56 106 ALA A CA 1
ATOM 764 C C . ALA A 1 106 ? 4.313 5.793 -24.087 1.00 94.56 106 ALA A C 1
ATOM 766 O O . ALA A 1 106 ? 4.127 6.704 -23.282 1.00 94.56 106 ALA A O 1
ATOM 767 N N . GLU A 1 107 ? 3.420 5.500 -25.035 1.00 95.31 107 GLU A N 1
ATOM 768 C CA . GLU A 1 107 ? 2.166 6.246 -25.193 1.00 95.31 107 GLU A CA 1
ATOM 769 C C . GLU A 1 107 ? 1.179 5.967 -24.060 1.00 95.31 107 GLU A C 1
ATOM 771 O O . GLU A 1 107 ? 0.428 6.855 -23.657 1.00 95.31 107 GLU A O 1
ATOM 776 N N . ALA A 1 108 ? 1.189 4.749 -23.518 1.00 95.75 108 ALA A N 1
ATOM 777 C CA . ALA A 1 108 ? 0.361 4.407 -22.373 1.00 95.75 108 ALA A CA 1
ATOM 778 C C . ALA A 1 108 ? 0.836 5.128 -21.097 1.00 95.75 108 ALA A C 1
ATOM 780 O O . ALA A 1 108 ? 0.009 5.657 -20.359 1.00 95.75 108 ALA A O 1
ATOM 781 N N . ALA A 1 109 ? 2.151 5.222 -20.864 1.00 95.38 109 ALA A N 1
ATOM 782 C CA . ALA A 1 109 ? 2.729 5.916 -19.713 1.00 95.38 109 ALA A CA 1
ATOM 783 C C . ALA A 1 109 ? 2.386 7.416 -19.705 1.00 95.38 109 ALA A C 1
ATOM 785 O O . ALA A 1 109 ? 2.046 7.960 -18.659 1.00 95.38 109 ALA A O 1
ATOM 786 N N . LYS A 1 110 ? 2.371 8.074 -20.874 1.00 95.88 110 LYS A N 1
ATOM 787 C CA . LYS A 1 110 ? 1.943 9.484 -21.012 1.00 95.88 110 LYS A CA 1
ATOM 788 C C . LYS A 1 110 ? 0.474 9.722 -20.643 1.00 95.88 110 LYS A C 1
ATOM 790 O O . LYS A 1 110 ? 0.103 10.846 -20.326 1.00 95.88 110 LYS A O 1
ATOM 795 N N . LYS A 1 111 ? -0.359 8.681 -20.724 1.00 95.81 111 LYS A N 1
ATOM 796 C CA . LYS A 1 111 ? -1.794 8.710 -20.396 1.00 95.81 111 LYS A CA 1
ATOM 797 C C . LYS A 1 111 ? -2.092 8.138 -19.010 1.00 95.81 111 LYS A C 1
ATOM 799 O O . LYS A 1 111 ? -3.259 8.025 -18.647 1.00 95.81 111 LYS A O 1
ATOM 804 N N . ALA A 1 112 ? -1.065 7.727 -18.269 1.00 95.31 112 ALA A N 1
ATOM 805 C CA . ALA A 1 112 ? -1.233 7.180 -16.936 1.00 95.31 112 ALA A CA 1
ATOM 806 C C . ALA A 1 112 ? -1.767 8.241 -15.967 1.00 95.31 112 ALA A C 1
ATOM 808 O O . ALA A 1 112 ? -1.625 9.447 -16.176 1.00 95.31 112 ALA A O 1
ATOM 809 N N . HIS A 1 113 ? -2.341 7.765 -14.868 1.00 92.06 113 HIS A N 1
ATOM 810 C CA . HIS A 1 113 ? -2.748 8.611 -13.759 1.00 92.06 113 HIS A CA 1
ATOM 811 C C . HIS A 1 113 ? -1.787 8.422 -12.589 1.00 92.06 113 HIS A C 1
ATOM 813 O O . HIS A 1 113 ? -1.366 7.302 -12.288 1.00 92.06 113 HIS A O 1
ATOM 819 N N . ALA A 1 114 ? -1.459 9.531 -11.930 1.00 92.00 114 ALA A N 1
ATOM 820 C CA . ALA A 1 114 ? -0.781 9.514 -10.648 1.00 92.00 114 ALA A CA 1
ATOM 821 C C . ALA A 1 114 ? -1.799 9.686 -9.521 1.00 92.00 114 ALA A C 1
ATOM 823 O O . ALA A 1 114 ? -2.784 10.412 -9.660 1.00 92.00 114 ALA A O 1
ATOM 824 N N . ALA A 1 115 ? -1.535 9.028 -8.402 1.00 90.12 115 ALA A N 1
ATOM 825 C CA . ALA A 1 115 ? -2.362 9.060 -7.213 1.00 90.12 115 ALA A CA 1
ATOM 826 C C . ALA A 1 115 ? -1.488 9.281 -5.977 1.00 90.12 115 ALA A C 1
ATOM 828 O O . ALA A 1 115 ? -0.350 8.804 -5.911 1.00 90.12 115 ALA A O 1
ATOM 829 N N . ALA A 1 116 ? -2.020 10.011 -5.002 1.00 88.75 116 ALA A N 1
ATOM 830 C CA . ALA A 1 116 ? -1.374 10.168 -3.711 1.00 88.75 116 ALA A CA 1
ATOM 831 C C . ALA A 1 116 ? -1.263 8.800 -3.018 1.00 88.75 116 ALA A C 1
ATOM 833 O O . ALA A 1 116 ? -2.165 7.965 -3.100 1.00 88.75 116 ALA A O 1
ATOM 834 N N . SER A 1 117 ? -0.151 8.561 -2.335 1.00 87.94 117 SER A N 1
ATOM 835 C CA . SER A 1 117 ? 0.108 7.304 -1.640 1.00 87.94 117 SER A CA 1
ATOM 836 C C . SER A 1 117 ? 0.311 7.584 -0.156 1.00 87.94 117 SER A C 1
ATOM 838 O O . SER A 1 117 ? 1.261 8.294 0.176 1.00 87.94 117 SER A O 1
ATOM 840 N N . PRO A 1 118 ? -0.513 7.019 0.745 1.00 89.38 118 PRO A N 1
ATOM 841 C CA . PRO A 1 118 ? -0.353 7.199 2.183 1.00 89.38 118 PRO A CA 1
ATOM 842 C C . PRO A 1 118 ? 0.702 6.235 2.753 1.00 89.38 118 PRO A C 1
ATOM 844 O O . PRO A 1 118 ? 0.513 5.613 3.794 1.00 89.38 118 PRO A O 1
ATOM 847 N N . ALA A 1 119 ? 1.794 6.040 2.011 1.00 87.62 119 ALA A N 1
ATOM 848 C CA . ALA A 1 119 ? 2.832 5.069 2.325 1.00 87.62 119 ALA A CA 1
ATOM 849 C C . ALA A 1 119 ? 3.511 5.436 3.651 1.00 87.62 119 ALA A C 1
ATOM 851 O O . ALA A 1 119 ? 4.062 6.525 3.781 1.00 87.62 119 ALA A O 1
ATOM 852 N N . GLY A 1 120 ? 3.440 4.534 4.631 1.00 85.94 120 GLY A N 1
ATOM 853 C CA . GLY A 1 120 ? 3.949 4.748 5.985 1.00 85.94 120 GLY A CA 1
ATOM 854 C C . GLY A 1 120 ? 3.078 5.628 6.890 1.00 85.94 120 GLY A C 1
ATOM 855 O O . GLY A 1 120 ? 3.354 5.668 8.086 1.00 85.94 120 GLY A O 1
ATOM 856 N N . GLU A 1 121 ? 2.012 6.271 6.390 1.00 90.00 121 GLU A N 1
ATOM 857 C CA . GLU A 1 121 ? 1.231 7.256 7.167 1.00 90.00 121 GLU A CA 1
ATOM 858 C C . GLU A 1 121 ? 0.577 6.641 8.425 1.00 90.00 121 GLU A C 1
ATOM 860 O O . GLU A 1 121 ? 0.398 7.339 9.422 1.00 90.00 121 GLU A O 1
ATOM 865 N N . ALA A 1 122 ? 0.285 5.331 8.447 1.00 92.19 122 ALA A N 1
ATOM 866 C CA . ALA A 1 122 ? -0.220 4.665 9.656 1.00 92.19 122 ALA A CA 1
ATOM 867 C C . ALA A 1 122 ? 0.741 4.768 10.854 1.00 92.19 122 ALA A C 1
ATOM 869 O O . ALA A 1 122 ? 0.296 4.765 11.997 1.00 92.19 122 ALA A O 1
ATOM 870 N N . LEU A 1 123 ? 2.055 4.849 10.626 1.00 91.50 123 LEU A N 1
ATOM 871 C CA . LEU A 1 123 ? 3.037 4.940 11.711 1.00 91.50 123 LEU A CA 1
ATOM 872 C C . LEU A 1 123 ? 2.955 6.281 12.449 1.00 91.50 123 LEU A C 1
ATOM 874 O O . LEU A 1 123 ? 3.163 6.311 13.665 1.00 91.50 123 LEU A O 1
ATOM 878 N N . ASP A 1 124 ? 2.596 7.336 11.717 1.00 89.25 124 ASP A N 1
ATOM 879 C CA . ASP A 1 124 ? 2.519 8.716 12.199 1.00 89.25 124 ASP A CA 1
ATOM 880 C C . ASP A 1 124 ? 1.111 9.107 12.671 1.00 89.25 124 ASP A C 1
ATOM 882 O O . ASP A 1 124 ? 0.942 10.106 13.373 1.00 89.25 124 ASP A O 1
ATOM 886 N N . ALA A 1 125 ? 0.088 8.332 12.300 1.00 88.56 125 ALA A N 1
ATOM 887 C CA . ALA A 1 125 ? -1.285 8.583 12.708 1.00 88.56 125 ALA A CA 1
ATOM 888 C C . ALA A 1 125 ? -1.436 8.536 14.240 1.00 88.56 125 ALA A C 1
ATOM 890 O O . ALA A 1 125 ? -0.937 7.632 14.918 1.00 88.56 125 ALA A O 1
ATOM 891 N N . HIS A 1 126 ? -2.176 9.510 14.782 1.00 87.69 126 HIS A N 1
ATOM 892 C CA . HIS A 1 126 ? -2.462 9.586 16.216 1.00 87.69 126 HIS A CA 1
ATOM 893 C C . HIS A 1 126 ? -3.318 8.416 16.700 1.00 87.69 126 HIS A C 1
ATOM 895 O O . HIS A 1 126 ? -3.080 7.900 17.790 1.00 87.69 126 HIS A O 1
ATOM 901 N N . SER A 1 127 ? -4.315 8.025 15.902 1.00 92.12 127 SER A N 1
ATOM 902 C CA . SER A 1 127 ? -5.157 6.865 16.172 1.00 92.12 127 SER A CA 1
ATOM 903 C C . SER A 1 127 ? -5.876 6.378 14.910 1.00 92.12 127 SER A C 1
ATOM 905 O O . SER A 1 127 ? -6.237 7.163 14.032 1.00 92.12 127 SER A O 1
ATOM 907 N N . HIS A 1 128 ? -6.136 5.078 14.863 1.00 94.81 128 HIS A N 1
ATOM 908 C CA . HIS A 1 128 ? -6.989 4.356 13.920 1.00 94.81 128 HIS A CA 1
ATOM 909 C C . HIS A 1 128 ? -8.328 3.946 14.538 1.00 94.81 128 HIS A C 1
ATOM 911 O O . HIS A 1 128 ? -9.148 3.306 13.875 1.00 94.81 128 HIS A O 1
ATOM 917 N N . VAL A 1 129 ? -8.552 4.308 15.801 1.00 95.56 129 VAL A N 1
ATOM 918 C CA . VAL A 1 129 ? -9.746 3.983 16.572 1.00 95.56 129 VAL A CA 1
ATOM 919 C C . VAL A 1 129 ? -10.512 5.264 16.870 1.00 95.56 129 VAL A C 1
ATOM 921 O O . VAL A 1 129 ? -10.064 6.169 17.566 1.00 95.56 129 VAL A O 1
ATOM 924 N N . LEU A 1 130 ? -11.729 5.323 16.354 1.00 92.88 130 LEU A N 1
ATOM 925 C CA . LEU A 1 130 ? -12.697 6.372 16.632 1.00 92.88 130 LEU A CA 1
ATOM 926 C C . LEU A 1 130 ? -13.872 5.788 17.424 1.00 92.88 130 LEU A C 1
ATOM 928 O O . LEU A 1 130 ? -13.964 4.579 17.664 1.00 92.88 130 LEU A O 1
ATOM 932 N N . LYS A 1 131 ? -14.828 6.643 17.808 1.00 94.31 131 LYS A N 1
ATOM 933 C CA . LYS A 1 131 ? -16.052 6.190 18.479 1.00 94.31 131 LYS A CA 1
ATOM 934 C C . LYS A 1 131 ? -16.775 5.157 17.608 1.00 94.31 131 LYS A C 1
ATOM 936 O O . LYS A 1 131 ? -17.337 5.493 16.562 1.00 94.31 131 LYS A O 1
ATOM 941 N N . ARG A 1 132 ? -16.776 3.900 18.061 1.00 93.81 132 ARG A N 1
ATOM 942 C CA . ARG A 1 132 ? -17.372 2.734 17.385 1.00 93.81 132 ARG A CA 1
ATOM 943 C C . ARG A 1 132 ? -16.905 2.556 15.933 1.00 93.81 132 ARG A C 1
ATOM 945 O O . ARG A 1 132 ? -17.682 2.063 15.110 1.00 93.81 132 ARG A O 1
ATOM 952 N N . THR A 1 133 ? -15.694 2.992 15.603 1.00 94.62 133 THR A N 1
ATOM 953 C CA . THR A 1 133 ? -15.198 3.016 14.222 1.00 94.62 133 THR A CA 1
ATOM 954 C C . THR A 1 133 ? -13.721 2.653 14.181 1.00 94.62 133 THR A C 1
ATOM 956 O O . THR A 1 133 ? -12.955 3.156 14.996 1.00 94.62 133 THR A O 1
ATOM 959 N N . LEU A 1 134 ? -13.333 1.815 13.219 1.00 95.50 134 LEU A N 1
ATOM 960 C CA . LEU A 1 134 ? -11.935 1.498 12.922 1.00 95.50 134 LEU A CA 1
ATOM 961 C C . LEU A 1 134 ? -11.568 2.000 11.522 1.00 95.50 134 LEU A C 1
ATOM 963 O O . LEU A 1 134 ? -12.374 1.906 10.589 1.00 95.50 134 LEU A O 1
ATOM 967 N N . VAL A 1 135 ? -10.349 2.515 11.380 1.00 94.56 135 VAL A N 1
ATOM 968 C CA . VAL A 1 135 ? -9.780 2.980 10.110 1.00 94.56 135 VAL A CA 1
ATOM 969 C C . VAL A 1 135 ? -8.649 2.040 9.705 1.00 94.56 135 VAL A C 1
ATOM 971 O O . VAL A 1 135 ? -7.673 1.894 10.434 1.00 94.56 135 VAL A O 1
ATOM 974 N N . ILE A 1 136 ? -8.778 1.387 8.550 1.00 95.69 136 ILE A N 1
ATOM 975 C CA . ILE A 1 136 ? -7.861 0.329 8.099 1.00 95.69 136 ILE A CA 1
ATOM 976 C C . ILE A 1 136 ? -7.483 0.489 6.621 1.00 95.69 136 ILE A C 1
ATOM 978 O O . ILE A 1 136 ? -8.029 1.333 5.908 1.00 95.69 136 ILE A O 1
ATOM 982 N N . GLY A 1 137 ? -6.550 -0.336 6.139 1.00 94.00 137 GLY A N 1
ATOM 983 C CA . GLY A 1 137 ? -6.087 -0.298 4.749 1.00 94.00 137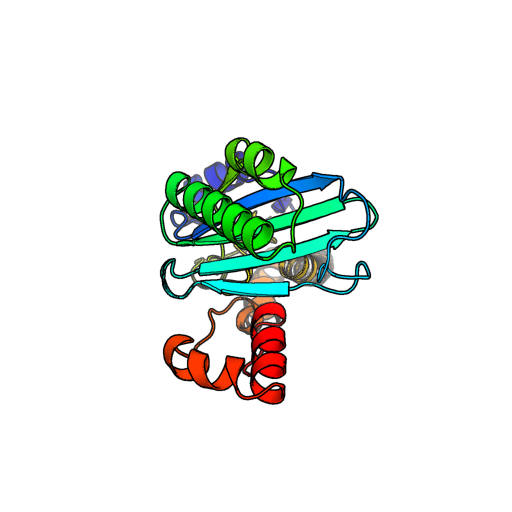 GLY A CA 1
ATOM 984 C C . GLY A 1 137 ? -5.508 1.052 4.335 1.00 94.00 137 GLY A C 1
ATOM 985 O O . GLY A 1 137 ? -4.964 1.776 5.167 1.00 94.00 137 GLY A O 1
ATOM 986 N N . GLU A 1 138 ? -5.636 1.406 3.053 1.00 90.44 138 GLU A N 1
ATOM 987 C CA . GLU A 1 138 ? -5.115 2.686 2.549 1.00 90.44 138 GLU A CA 1
ATOM 988 C C . GLU A 1 138 ? -5.746 3.891 3.274 1.00 90.44 138 GLU A C 1
ATOM 990 O O . GLU A 1 138 ? -5.065 4.889 3.485 1.00 90.44 138 GLU A O 1
ATOM 995 N N . ALA A 1 139 ? -7.005 3.787 3.728 1.00 88.88 139 ALA A N 1
ATOM 996 C CA . ALA A 1 139 ? -7.654 4.835 4.520 1.00 88.88 139 ALA A CA 1
ATOM 997 C C . ALA A 1 139 ? -6.935 5.070 5.857 1.00 88.88 139 ALA A C 1
ATOM 999 O O . ALA A 1 139 ? -6.782 6.206 6.281 1.00 88.88 139 ALA A O 1
ATOM 1000 N N . GLY A 1 140 ? -6.458 4.007 6.506 1.00 90.88 140 GLY A N 1
ATOM 1001 C CA . GLY A 1 140 ? -5.671 4.106 7.737 1.00 90.88 140 GLY A CA 1
ATOM 1002 C C . GLY A 1 140 ? -4.183 4.370 7.503 1.00 90.88 140 GLY A C 1
ATOM 1003 O O . GLY A 1 140 ? -3.419 4.356 8.461 1.00 90.88 140 GLY A O 1
ATOM 1004 N N . GLY A 1 141 ? -3.742 4.542 6.253 1.00 91.62 141 GLY A N 1
ATOM 1005 C CA . GLY A 1 141 ? -2.321 4.649 5.916 1.00 91.62 141 GLY A CA 1
ATOM 1006 C C . GLY A 1 141 ? -1.547 3.333 6.043 1.00 91.62 141 GLY A C 1
ATOM 1007 O O . GLY A 1 141 ? -0.318 3.346 6.122 1.00 91.62 141 GLY A O 1
ATOM 1008 N N . PHE A 1 142 ? -2.237 2.185 6.073 1.00 93.94 142 PHE A N 1
ATOM 1009 C CA . PHE A 1 142 ? -1.611 0.861 6.047 1.00 93.94 142 PHE A CA 1
ATOM 1010 C C . PHE A 1 142 ? -1.124 0.568 4.626 1.00 93.94 142 PHE A C 1
ATOM 1012 O O . PHE A 1 142 ? -1.761 -0.159 3.869 1.00 93.94 142 PHE A O 1
ATOM 1019 N N . VAL A 1 143 ? -0.007 1.190 4.257 1.00 91.75 143 VAL A N 1
ATOM 1020 C CA . VAL A 1 143 ? 0.694 1.026 2.980 1.00 91.75 143 VAL A CA 1
ATOM 1021 C C . VAL A 1 143 ? 2.188 0.990 3.279 1.00 91.75 143 VAL A C 1
ATOM 1023 O O . VAL A 1 143 ? 2.686 1.841 4.017 1.00 91.75 143 VAL A O 1
ATOM 1026 N N . ALA A 1 144 ? 2.909 0.018 2.725 1.00 89.50 144 ALA A N 1
ATOM 1027 C CA . ALA A 1 144 ? 4.339 -0.127 2.969 1.00 89.50 144 ALA A CA 1
ATOM 1028 C C . ALA A 1 144 ? 5.118 1.094 2.451 1.00 89.50 144 ALA A C 1
ATOM 1030 O O . ALA A 1 144 ? 5.025 1.436 1.270 1.00 89.50 144 ALA A O 1
ATOM 1031 N N . ALA A 1 145 ? 5.913 1.743 3.310 1.00 86.06 145 ALA A N 1
ATOM 1032 C CA . ALA A 1 145 ? 6.676 2.936 2.934 1.00 86.06 145 ALA A CA 1
ATOM 1033 C C . ALA A 1 145 ? 7.705 2.663 1.824 1.00 86.06 145 ALA A C 1
ATOM 1035 O O . ALA A 1 145 ? 7.966 3.521 0.987 1.00 86.06 145 ALA A O 1
ATOM 1036 N N . SER A 1 146 ? 8.288 1.462 1.805 1.00 79.75 146 SER A N 1
ATOM 1037 C CA . SER A 1 146 ? 9.373 1.090 0.891 1.00 79.75 146 SER A CA 1
ATOM 1038 C C . SER A 1 146 ? 8.904 0.678 -0.507 1.00 79.75 146 SER A C 1
ATOM 1040 O O . SER A 1 146 ? 9.597 0.947 -1.484 1.00 79.75 146 SER A O 1
ATOM 1042 N N . SER A 1 147 ? 7.750 0.018 -0.609 1.00 81.38 147 SER A N 1
ATOM 1043 C CA . SER A 1 147 ? 7.240 -0.580 -1.853 1.00 81.38 147 SER A CA 1
ATOM 1044 C C . SER A 1 147 ? 5.910 0.004 -2.319 1.00 81.38 147 SER A C 1
ATOM 1046 O O . SER A 1 147 ? 5.400 -0.406 -3.359 1.00 81.38 147 SER A O 1
ATOM 1048 N N . HIS A 1 148 ? 5.315 0.920 -1.545 1.00 84.38 148 HIS A N 1
ATOM 1049 C CA . HIS A 1 148 ? 3.975 1.480 -1.767 1.00 84.38 148 HIS A CA 1
ATOM 1050 C C . HIS A 1 148 ? 2.893 0.410 -2.018 1.00 84.38 148 HIS A C 1
ATOM 1052 O O . HIS A 1 148 ? 1.853 0.673 -2.629 1.00 84.38 148 HIS A O 1
ATOM 1058 N N . GLU A 1 149 ? 3.145 -0.812 -1.558 1.00 85.88 149 GLU A N 1
ATOM 1059 C CA . GLU A 1 149 ? 2.226 -1.928 -1.628 1.00 85.88 149 GLU A CA 1
ATOM 1060 C C . GLU A 1 149 ? 1.201 -1.764 -0.499 1.00 85.88 149 GLU A C 1
ATOM 1062 O O . GLU A 1 149 ? 1.551 -1.505 0.654 1.00 85.88 149 GLU A O 1
ATOM 1067 N N . GLY A 1 150 ? -0.082 -1.798 -0.861 1.00 89.38 150 GLY A N 1
ATOM 1068 C CA . GLY A 1 150 ? -1.181 -1.519 0.066 1.00 89.38 150 GLY A CA 1
ATOM 1069 C C . GLY A 1 150 ? -2.169 -2.667 0.226 1.00 89.38 150 GLY A C 1
ATOM 1070 O O . GLY A 1 150 ? -2.982 -2.634 1.141 1.00 89.38 150 GLY A O 1
ATOM 1071 N N . VAL A 1 151 ? -2.126 -3.691 -0.633 1.00 89.62 151 VAL A N 1
ATOM 1072 C CA . VAL A 1 151 ? -3.120 -4.774 -0.619 1.00 89.62 151 VAL A CA 1
ATOM 1073 C C . VAL A 1 151 ? -2.884 -5.688 0.577 1.00 89.62 151 VAL A C 1
ATOM 1075 O O . VAL A 1 151 ? -3.810 -5.948 1.342 1.00 89.62 151 VAL A O 1
ATOM 1078 N N . TYR A 1 152 ? -1.655 -6.151 0.774 1.00 90.44 152 TYR A N 1
ATOM 1079 C CA . TYR A 1 152 ? -1.282 -7.045 1.857 1.00 90.44 152 TYR A CA 1
ATOM 1080 C C . TYR A 1 152 ? -1.427 -6.366 3.232 1.00 90.44 152 TYR A C 1
ATOM 1082 O O . TYR A 1 152 ? -2.139 -6.922 4.072 1.00 90.44 152 TYR A O 1
ATOM 1090 N N . PRO A 1 153 ? -0.911 -5.143 3.475 1.00 93.50 153 PRO A N 1
ATOM 1091 C CA . PRO A 1 153 ? -1.216 -4.374 4.680 1.00 93.50 153 PRO A CA 1
ATOM 1092 C C . PRO A 1 153 ? -2.708 -4.107 4.900 1.00 93.50 153 PRO A C 1
ATOM 1094 O O . PRO A 1 153 ? -3.174 -4.162 6.041 1.00 93.50 153 PRO A O 1
ATOM 1097 N N . ALA A 1 154 ? -3.486 -3.851 3.841 1.00 94.56 154 ALA A N 1
ATOM 1098 C CA . ALA A 1 154 ? -4.931 -3.682 3.970 1.00 94.56 154 ALA A CA 1
ATOM 1099 C C . ALA A 1 154 ? -5.626 -4.974 4.397 1.00 94.56 154 ALA A C 1
ATOM 1101 O O . ALA A 1 154 ? -6.447 -4.950 5.309 1.00 94.56 154 ALA A O 1
ATOM 1102 N N . MET A 1 155 ? -5.264 -6.110 3.803 1.00 96.00 155 MET A N 1
ATOM 1103 C CA . MET A 1 155 ? -5.787 -7.414 4.213 1.00 96.00 155 MET A CA 1
ATOM 1104 C C . MET A 1 155 ? -5.386 -7.757 5.650 1.00 96.00 155 MET A C 1
ATOM 1106 O O . MET A 1 155 ? -6.201 -8.269 6.417 1.00 96.00 155 MET A O 1
ATOM 1110 N N . TRP A 1 156 ? -4.145 -7.456 6.033 1.00 96.62 156 TRP A N 1
ATOM 1111 C CA . TRP A 1 156 ? -3.644 -7.735 7.372 1.00 96.62 156 TRP A CA 1
ATOM 1112 C C . TRP A 1 156 ? -4.341 -6.858 8.417 1.00 96.62 156 TRP A C 1
ATOM 1114 O O . TRP A 1 156 ? -4.881 -7.386 9.386 1.00 96.62 156 TRP A O 1
ATOM 1124 N N . SER A 1 157 ? -4.427 -5.544 8.197 1.00 97.19 157 SER A N 1
ATOM 1125 C CA . SER A 1 157 ? -5.162 -4.638 9.095 1.00 97.19 157 SER A CA 1
ATOM 1126 C C . SER A 1 157 ? -6.652 -4.986 9.173 1.00 97.19 157 SER A C 1
ATOM 1128 O O . SER A 1 157 ? -7.216 -4.965 10.264 1.00 97.19 157 SER A O 1
ATOM 1130 N N . ALA A 1 158 ? -7.278 -5.406 8.066 1.00 97.50 158 ALA A N 1
ATOM 1131 C CA . ALA A 1 158 ? -8.658 -5.893 8.062 1.00 97.50 158 ALA A CA 1
ATOM 1132 C C . ALA A 1 158 ? -8.850 -7.144 8.924 1.00 97.50 158 ALA A C 1
ATOM 1134 O O . ALA A 1 158 ? -9.833 -7.230 9.659 1.00 97.50 158 ALA A O 1
ATOM 1135 N N . LYS A 1 159 ? -7.907 -8.092 8.869 1.00 98.00 159 LYS A N 1
ATOM 1136 C CA . LYS A 1 159 ? -7.935 -9.289 9.716 1.00 98.00 159 LYS A CA 1
ATOM 1137 C C . LYS A 1 159 ? -7.913 -8.914 11.201 1.00 98.00 159 LYS A C 1
ATOM 1139 O O . LYS A 1 159 ? -8.778 -9.364 11.943 1.00 98.00 159 LYS A O 1
ATOM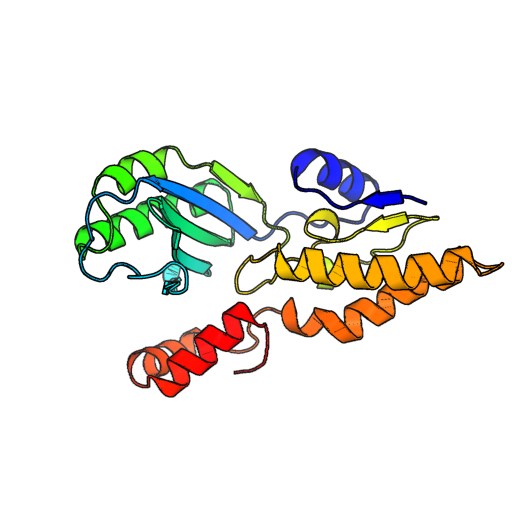 1144 N N . LEU A 1 160 ? -6.967 -8.069 11.612 1.00 98.00 160 LEU A N 1
ATOM 1145 C CA . LEU A 1 160 ? -6.837 -7.640 13.011 1.00 98.00 160 LEU A CA 1
ATOM 1146 C C . LEU A 1 160 ? -8.066 -6.858 13.483 1.00 98.00 160 LEU A C 1
ATOM 1148 O O . LEU A 1 160 ? -8.546 -7.054 14.594 1.00 98.00 160 LEU A O 1
ATOM 1152 N N . ALA A 1 161 ? -8.604 -5.990 12.623 1.00 97.81 161 ALA A N 1
ATOM 1153 C CA . ALA A 1 161 ? -9.823 -5.255 12.927 1.00 97.81 161 ALA A CA 1
ATOM 1154 C C . ALA A 1 161 ? -11.012 -6.198 13.123 1.00 97.81 161 ALA A C 1
ATOM 1156 O O . ALA A 1 161 ? -11.787 -5.994 14.048 1.00 97.81 161 ALA A O 1
ATOM 1157 N N . ALA A 1 162 ? -11.149 -7.237 12.294 1.00 98.00 162 ALA A N 1
ATOM 1158 C CA . ALA A 1 162 ? -12.212 -8.226 12.445 1.00 98.00 162 ALA A CA 1
ATOM 1159 C C . ALA A 1 162 ? -12.109 -8.993 13.775 1.00 98.00 162 ALA A C 1
ATOM 1161 O O . ALA A 1 162 ? -13.131 -9.180 14.430 1.00 98.00 162 ALA A O 1
ATOM 1162 N N . GLU A 1 163 ? -10.901 -9.388 14.189 1.00 97.56 163 GLU A N 1
ATOM 1163 C CA . GLU A 1 163 ? -10.655 -10.056 15.479 1.00 97.56 163 GLU A CA 1
ATOM 1164 C C . GLU A 1 163 ? -11.109 -9.171 16.653 1.00 97.56 163 GLU A C 1
ATOM 1166 O O . GLU A 1 163 ? -11.970 -9.570 17.435 1.00 97.56 163 GLU A O 1
ATOM 1171 N N . VAL A 1 164 ? -10.640 -7.921 16.698 1.00 98.00 164 VAL A N 1
ATOM 1172 C CA . VAL A 1 164 ? -10.998 -6.959 17.757 1.00 98.00 164 VAL A CA 1
ATOM 1173 C C . VAL A 1 164 ? -12.494 -6.629 17.759 1.00 98.00 164 VAL A C 1
ATOM 1175 O O . VAL A 1 164 ? -13.113 -6.457 18.808 1.00 98.00 164 VAL A O 1
ATOM 1178 N N . ILE A 1 165 ? -13.100 -6.539 16.576 1.00 97.88 165 ILE A N 1
ATOM 1179 C CA . ILE A 1 165 ? -14.533 -6.296 16.428 1.00 97.88 165 ILE A CA 1
ATOM 1180 C C . ILE A 1 165 ? -15.357 -7.429 17.042 1.00 97.88 165 ILE A C 1
ATOM 1182 O O . ILE A 1 165 ? -16.343 -7.147 17.722 1.00 97.88 165 ILE A O 1
ATOM 1186 N N . LEU A 1 166 ? -14.982 -8.687 16.799 1.00 97.88 166 LEU A N 1
ATOM 1187 C CA . LEU A 1 166 ? -15.695 -9.837 17.355 1.00 97.88 166 LEU A CA 1
ATOM 1188 C C . LEU A 1 166 ? -15.660 -9.800 18.886 1.00 97.88 166 LEU A C 1
ATOM 1190 O O . LEU A 1 166 ? -16.703 -9.914 19.521 1.00 97.88 166 LEU A O 1
ATOM 1194 N N . GLU A 1 167 ? -14.497 -9.518 19.470 1.00 97.31 167 GLU A N 1
ATOM 1195 C CA . GLU A 1 167 ? -14.352 -9.377 20.923 1.00 97.31 167 GLU A CA 1
ATOM 1196 C C . GLU A 1 167 ? -15.146 -8.186 21.487 1.00 97.31 167 GLU A C 1
ATOM 1198 O O . GLU A 1 167 ? -15.730 -8.263 22.569 1.00 97.31 167 GLU A O 1
ATOM 1203 N N . ALA A 1 168 ? -15.218 -7.079 20.744 1.00 97.50 168 ALA A N 1
ATOM 1204 C CA . ALA A 1 168 ? -15.985 -5.902 21.138 1.00 97.50 168 ALA A CA 1
ATOM 1205 C C . ALA A 1 168 ? -17.504 -6.136 21.126 1.00 97.50 168 ALA A C 1
ATOM 1207 O O . ALA A 1 168 ? -18.213 -5.509 21.920 1.00 97.50 168 ALA A O 1
ATOM 1208 N N . LEU A 1 169 ? -18.008 -7.005 20.241 1.00 97.56 169 LEU A N 1
ATOM 1209 C CA . LEU A 1 169 ? -19.431 -7.356 20.161 1.00 97.56 169 LEU A CA 1
ATOM 1210 C C . LEU A 1 169 ? -19.903 -8.159 21.380 1.00 97.56 169 LEU A C 1
ATOM 1212 O O . LEU A 1 169 ? -21.047 -7.989 21.797 1.00 97.56 169 LEU A O 1
ATOM 1216 N N . ASP A 1 170 ? -19.019 -8.962 21.972 1.00 96.94 170 ASP A N 1
ATOM 1217 C CA . ASP A 1 170 ? -19.315 -9.789 23.148 1.00 96.94 170 ASP A CA 1
ATOM 1218 C C . ASP A 1 170 ? -19.019 -9.076 24.484 1.00 96.94 170 ASP A C 1
ATOM 1220 O O . ASP A 1 170 ? -19.238 -9.629 25.564 1.00 96.94 170 ASP A O 1
ATOM 1224 N N . SER A 1 171 ? -18.525 -7.835 24.438 1.00 96.62 171 SER A N 1
ATOM 1225 C CA . SER A 1 171 ? -18.135 -7.064 25.620 1.00 96.62 171 SER A CA 1
ATOM 1226 C C . SER A 1 171 ? -19.155 -5.985 25.987 1.00 96.62 171 SER A C 1
ATOM 1228 O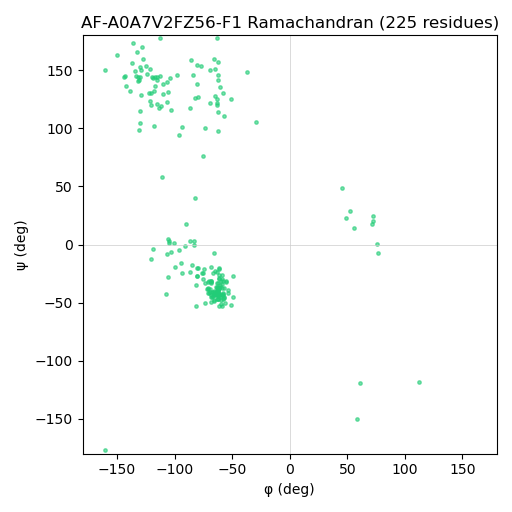 O . SER A 1 171 ? -19.699 -5.302 25.121 1.00 96.62 171 SER A O 1
ATOM 1230 N N . SER A 1 172 ? -19.354 -5.756 27.292 1.00 96.56 172 SER A N 1
ATOM 1231 C CA . SER A 1 172 ? -20.106 -4.595 27.794 1.00 96.56 172 SER A CA 1
ATOM 1232 C C . SER A 1 172 ? -19.399 -3.263 27.514 1.00 96.56 172 SER A C 1
ATOM 1234 O O . SER A 1 172 ? -20.064 -2.238 27.392 1.00 96.56 172 SER A O 1
ATOM 1236 N N . GLU A 1 173 ? -18.071 -3.289 27.348 1.00 96.69 173 GLU A N 1
ATOM 1237 C CA . GLU A 1 173 ? -17.213 -2.123 27.111 1.00 96.69 173 GLU A CA 1
ATOM 1238 C C . GLU A 1 173 ? -16.646 -2.142 25.681 1.00 96.69 173 GLU A C 1
ATOM 1240 O O . GLU A 1 173 ? -15.434 -2.155 25.456 1.00 96.69 173 GLU A O 1
ATOM 1245 N N . SER A 1 174 ? -17.521 -2.164 24.668 1.00 96.62 174 SER A N 1
ATOM 1246 C CA . SER A 1 174 ? -17.105 -2.340 23.266 1.00 96.62 174 SER A CA 1
ATOM 1247 C C . SER A 1 174 ? -16.068 -1.312 22.788 1.00 96.62 174 SER A C 1
ATOM 1249 O O . SER A 1 174 ? -15.253 -1.624 21.928 1.00 96.62 174 SER A O 1
ATOM 1251 N N . GLN A 1 175 ? -16.088 -0.076 23.302 1.00 97.06 175 GLN A N 1
ATOM 1252 C CA . GLN A 1 175 ? -15.123 0.952 22.888 1.00 97.06 175 GLN A CA 1
ATOM 1253 C C . GLN A 1 175 ? -13.709 0.673 23.411 1.00 97.06 175 GLN A C 1
ATOM 1255 O O . GLN A 1 175 ? -12.737 0.913 22.690 1.00 97.06 175 GLN A O 1
ATOM 1260 N N . ASP A 1 176 ? -13.594 0.151 24.630 1.00 97.31 176 ASP A N 1
ATOM 1261 C CA . ASP A 1 176 ? -12.305 -0.206 25.220 1.00 97.31 176 ASP A CA 1
ATOM 1262 C C . ASP A 1 176 ? -11.703 -1.381 24.452 1.00 97.31 176 ASP A C 1
ATOM 1264 O O . ASP A 1 176 ? -10.535 -1.329 24.071 1.00 97.31 176 ASP A O 1
ATOM 1268 N N . ARG A 1 177 ? -12.539 -2.363 24.082 1.00 97.75 177 ARG A N 1
ATOM 1269 C CA . ARG A 1 177 ? -12.134 -3.465 23.197 1.00 97.75 177 ARG A CA 1
ATOM 1270 C C . ARG A 1 177 ? -11.657 -2.983 21.839 1.00 97.75 177 ARG A C 1
ATOM 1272 O O . ARG A 1 177 ? -10.574 -3.357 21.415 1.00 97.75 177 ARG A O 1
ATOM 1279 N N . LEU A 1 178 ? -12.394 -2.084 21.182 1.00 97.69 178 LEU A N 1
ATOM 1280 C CA . LEU A 1 178 ? -11.949 -1.505 19.908 1.00 97.69 178 LEU A CA 1
ATOM 1281 C C . LEU A 1 178 ? -10.586 -0.802 20.015 1.00 97.69 178 LEU A C 1
ATOM 1283 O O . LEU A 1 178 ? -9.826 -0.814 19.049 1.00 97.69 178 LEU A O 1
ATOM 1287 N N . SER A 1 179 ? -10.258 -0.226 21.174 1.00 97.19 179 SER A N 1
ATOM 1288 C CA . SER A 1 179 ? -8.974 0.448 21.406 1.00 97.19 179 SER A CA 1
ATOM 1289 C C . SER A 1 179 ? -7.785 -0.522 21.437 1.00 97.19 179 SER A C 1
ATOM 1291 O O . SER A 1 179 ? -6.655 -0.107 21.187 1.00 97.19 179 SER A O 1
ATOM 1293 N N . GLU A 1 180 ? -8.018 -1.822 21.653 1.00 97.81 180 GLU A N 1
ATOM 1294 C CA . GLU A 1 180 ? -6.972 -2.853 21.591 1.00 97.81 180 GLU A CA 1
ATOM 1295 C C . GLU A 1 180 ? -6.378 -3.004 20.181 1.00 97.81 180 GLU A C 1
ATOM 1297 O O . GLU A 1 180 ? -5.216 -3.401 20.039 1.00 97.81 180 GLU A O 1
ATOM 1302 N N . PHE A 1 181 ? -7.121 -2.595 19.142 1.00 98.12 181 PHE A N 1
ATOM 1303 C CA . PHE A 1 181 ? -6.637 -2.572 17.762 1.00 98.12 181 PHE A CA 1
ATOM 1304 C C . PHE A 1 181 ? -5.317 -1.802 17.622 1.00 98.12 181 PHE A C 1
ATOM 1306 O O . PHE A 1 181 ? -4.429 -2.273 16.912 1.00 98.12 181 PHE A O 1
ATOM 1313 N N . GLU A 1 182 ? -5.154 -0.677 18.332 1.00 96.56 182 GLU A N 1
ATOM 1314 C CA . GLU A 1 182 ? -3.939 0.153 18.285 1.00 96.56 182 GLU A CA 1
ATOM 1315 C C . GLU A 1 182 ? -2.678 -0.634 18.629 1.00 96.56 182 GLU A C 1
ATOM 1317 O O . GLU A 1 182 ? -1.681 -0.620 17.906 1.00 96.56 182 GLU A O 1
ATOM 1322 N N . ASN A 1 183 ? -2.730 -1.354 19.745 1.00 96.31 183 ASN A N 1
ATOM 1323 C CA . ASN A 1 183 ? -1.596 -2.137 20.210 1.00 96.31 183 ASN A CA 1
ATOM 1324 C C . ASN A 1 183 ? -1.362 -3.331 19.281 1.00 96.31 183 ASN A C 1
ATOM 1326 O O . ASN A 1 183 ? -0.222 -3.622 18.909 1.00 96.31 183 ASN A O 1
ATOM 1330 N N . LEU A 1 184 ? -2.445 -3.986 18.856 1.00 97.25 184 LEU A N 1
ATOM 1331 C CA . LEU A 1 184 ? -2.384 -5.187 18.035 1.00 97.25 184 LEU A CA 1
ATOM 1332 C C . LEU A 1 184 ? -1.739 -4.925 16.668 1.00 97.25 184 LEU A C 1
ATOM 1334 O O . LEU A 1 184 ? -0.842 -5.671 16.255 1.00 97.25 184 LEU A O 1
ATOM 1338 N N . TRP A 1 185 ? -2.141 -3.863 15.964 1.00 96.81 185 TRP A N 1
ATOM 1339 C CA . TRP A 1 185 ? -1.550 -3.546 14.662 1.00 96.81 185 TRP A CA 1
ATOM 1340 C C . TRP A 1 185 ? -0.101 -3.073 14.811 1.00 96.81 185 TRP A C 1
ATOM 1342 O O . TRP A 1 185 ? 0.750 -3.480 14.014 1.00 96.81 185 TRP A O 1
ATOM 1352 N N . ARG A 1 186 ? 0.222 -2.290 15.854 1.00 95.81 186 ARG A N 1
ATOM 1353 C CA . ARG A 1 186 ? 1.598 -1.818 16.088 1.00 95.81 186 ARG A CA 1
ATOM 1354 C C . ARG A 1 186 ? 2.561 -2.973 16.334 1.00 95.81 186 ARG A C 1
ATOM 1356 O O . ARG A 1 186 ? 3.674 -2.962 15.818 1.00 95.81 186 ARG A O 1
ATOM 1363 N N . MET A 1 187 ? 2.132 -3.994 17.069 1.00 96.38 187 MET A N 1
ATOM 1364 C CA . MET A 1 187 ? 2.969 -5.159 17.364 1.00 96.38 187 MET A CA 1
ATOM 1365 C C . MET A 1 187 ? 3.126 -6.125 16.183 1.00 96.38 187 MET A C 1
ATOM 1367 O O . MET A 1 187 ? 4.101 -6.873 16.140 1.00 96.38 187 MET A O 1
ATOM 1371 N N . SER A 1 188 ? 2.185 -6.137 15.237 1.00 95.19 188 SER A N 1
ATOM 1372 C CA . SER A 1 188 ? 2.150 -7.142 14.166 1.00 95.19 188 SER A CA 1
ATOM 1373 C C . SER A 1 188 ? 2.546 -6.602 12.791 1.00 95.19 188 SER A C 1
ATOM 1375 O O . SER A 1 188 ? 3.299 -7.263 12.078 1.00 95.19 188 SER A O 1
ATOM 1377 N N . ILE A 1 189 ? 2.066 -5.411 12.423 1.00 94.56 189 ILE A N 1
ATOM 1378 C CA . ILE A 1 189 ? 2.193 -4.847 11.072 1.00 94.56 189 ILE A CA 1
ATOM 1379 C C . ILE A 1 189 ? 3.235 -3.726 11.017 1.00 94.56 189 ILE A C 1
ATOM 1381 O O . ILE A 1 189 ? 3.847 -3.548 9.970 1.00 94.56 189 ILE A O 1
ATOM 1385 N N . ALA A 1 190 ? 3.493 -2.983 12.103 1.00 93.06 190 ALA A N 1
ATOM 1386 C CA . ALA A 1 190 ? 4.309 -1.759 12.030 1.00 93.06 190 ALA A CA 1
ATOM 1387 C C . ALA A 1 190 ? 5.682 -1.962 11.373 1.00 93.06 190 ALA A C 1
ATOM 1389 O O . ALA A 1 190 ? 6.070 -1.163 10.527 1.00 93.06 190 ALA A O 1
ATOM 1390 N N . GLY A 1 191 ? 6.377 -3.060 11.690 1.00 90.31 191 GLY A N 1
ATOM 1391 C CA . GLY A 1 191 ? 7.663 -3.379 11.061 1.00 90.31 191 GLY A CA 1
ATOM 1392 C C . GLY A 1 191 ? 7.573 -3.516 9.537 1.00 90.31 191 GLY A C 1
ATOM 1393 O O . GLY A 1 191 ? 8.482 -3.102 8.834 1.00 90.31 191 GLY A O 1
ATOM 1394 N N . HIS A 1 192 ? 6.453 -4.019 9.011 1.00 89.56 192 HIS A N 1
ATOM 1395 C CA . HIS A 1 192 ? 6.224 -4.125 7.571 1.00 89.56 192 HIS A CA 1
ATOM 1396 C C . HIS A 1 192 ? 6.025 -2.757 6.893 1.00 89.56 192 HIS A C 1
ATOM 1398 O O . HIS A 1 192 ? 6.378 -2.584 5.730 1.00 89.56 192 HIS A O 1
ATOM 1404 N N . LEU A 1 193 ? 5.448 -1.789 7.610 1.00 90.44 193 LEU A N 1
ATOM 1405 C CA . LEU A 1 193 ? 5.140 -0.460 7.070 1.00 90.44 193 LEU A CA 1
ATOM 1406 C C . LEU A 1 193 ? 6.347 0.470 7.049 1.00 90.44 193 LEU A C 1
ATOM 1408 O O . LEU A 1 193 ? 6.329 1.463 6.323 1.00 90.44 193 LEU A O 1
ATOM 1412 N N . GLN A 1 194 ? 7.365 0.172 7.856 1.00 87.12 194 GLN A N 1
ATOM 1413 C CA . GLN A 1 194 ? 8.527 1.030 8.023 1.00 87.12 194 GLN A CA 1
ATOM 1414 C C . GLN A 1 194 ? 9.306 1.207 6.713 1.00 87.12 194 GLN A C 1
ATOM 1416 O O . GLN A 1 194 ? 9.409 0.279 5.901 1.00 87.12 194 GLN A O 1
ATOM 1421 N N . PRO A 1 195 ? 9.892 2.398 6.494 1.00 78.88 195 PRO A N 1
ATOM 1422 C CA . PRO A 1 195 ? 10.867 2.572 5.433 1.00 78.88 195 PRO A CA 1
ATOM 1423 C C . PRO A 1 195 ? 12.082 1.678 5.703 1.00 78.88 195 PRO A C 1
ATOM 1425 O O . PRO A 1 195 ? 12.364 1.297 6.840 1.00 78.88 195 PRO A O 1
ATOM 1428 N N . LEU A 1 196 ? 12.834 1.359 4.651 1.00 71.56 196 LEU A N 1
ATOM 1429 C CA . LEU A 1 196 ? 14.095 0.643 4.817 1.00 71.56 196 LEU A CA 1
ATOM 1430 C C . LEU A 1 196 ? 15.052 1.513 5.645 1.00 71.56 196 LEU A C 1
ATOM 1432 O O . LEU A 1 196 ? 15.479 2.569 5.189 1.00 71.56 196 LEU A O 1
ATOM 1436 N N . GLU A 1 197 ? 15.398 1.059 6.853 1.00 64.75 197 GLU A N 1
ATOM 1437 C CA . GLU A 1 197 ? 16.330 1.755 7.761 1.00 64.75 197 GLU A CA 1
ATOM 1438 C C . GLU A 1 197 ? 17.742 1.898 7.160 1.00 64.75 197 GLU A C 1
ATOM 1440 O O . GLU A 1 197 ? 18.543 2.721 7.599 1.00 64.75 197 GLU A O 1
ATOM 1445 N N . SER A 1 198 ? 18.077 1.077 6.161 1.00 58.19 198 SER A N 1
ATOM 1446 C CA . SER A 1 198 ? 19.365 1.128 5.477 1.00 58.19 198 SER A CA 1
ATOM 1447 C C . SER A 1 198 ? 19.332 2.217 4.417 1.00 58.19 198 SER A C 1
ATOM 1449 O O . SER A 1 198 ? 18.490 2.174 3.521 1.00 58.19 198 SER A O 1
ATOM 1451 N N . ASP A 1 199 ? 20.289 3.142 4.456 1.00 62.75 199 ASP A N 1
ATOM 1452 C CA . ASP A 1 199 ? 20.521 4.041 3.333 1.00 62.75 199 ASP A CA 1
ATOM 1453 C C . ASP A 1 199 ? 20.936 3.190 2.122 1.00 62.75 199 ASP A C 1
ATOM 1455 O O . ASP A 1 199 ? 22.072 2.728 1.982 1.00 62.75 199 ASP A O 1
ATOM 1459 N N . VAL A 1 200 ? 19.935 2.918 1.281 1.00 63.69 200 VAL A N 1
ATOM 1460 C CA . VAL A 1 200 ? 19.976 2.077 0.082 1.00 63.69 200 VAL A CA 1
ATOM 1461 C C . VAL A 1 200 ? 21.160 2.449 -0.810 1.00 63.69 200 VAL A C 1
ATOM 1463 O O . VAL A 1 200 ? 21.720 1.587 -1.488 1.00 63.69 200 VAL A O 1
ATOM 1466 N N . ARG A 1 201 ? 21.610 3.707 -0.745 1.00 63.38 201 ARG A N 1
ATOM 1467 C CA . ARG A 1 201 ? 22.780 4.207 -1.470 1.00 63.38 201 ARG A CA 1
ATOM 1468 C C . ARG A 1 201 ? 24.061 3.451 -1.111 1.00 63.38 201 ARG A C 1
ATOM 1470 O O . ARG A 1 201 ? 24.844 3.161 -2.011 1.00 63.38 201 ARG A O 1
ATOM 1477 N N . PHE A 1 202 ? 24.259 3.055 0.150 1.00 68.25 202 PHE A N 1
ATOM 1478 C CA . PHE A 1 202 ? 25.445 2.282 0.553 1.00 68.25 202 PHE A CA 1
ATOM 1479 C C . PHE A 1 202 ? 25.380 0.820 0.112 1.00 68.25 202 PHE A C 1
ATOM 1481 O O . PHE A 1 202 ? 26.414 0.203 -0.142 1.00 68.25 202 PHE A O 1
ATOM 1488 N N . LEU A 1 203 ? 24.174 0.259 0.002 1.00 69.88 203 LEU A N 1
ATOM 1489 C CA . LEU A 1 203 ? 23.982 -1.123 -0.436 1.00 69.88 203 LEU A CA 1
ATOM 1490 C C . LEU A 1 203 ? 23.949 -1.254 -1.959 1.00 69.88 203 LEU A C 1
ATOM 1492 O O . LEU A 1 203 ? 24.179 -2.348 -2.469 1.00 69.88 203 LEU A O 1
ATOM 1496 N N . HIS A 1 204 ? 23.727 -0.158 -2.688 1.00 68.38 204 HIS A N 1
ATOM 1497 C CA . HIS A 1 204 ? 23.558 -0.160 -4.138 1.00 68.38 204 HIS A CA 1
ATOM 1498 C C . HIS A 1 204 ? 24.689 -0.910 -4.873 1.00 68.38 204 HIS A C 1
ATOM 1500 O O . HIS A 1 204 ? 24.374 -1.862 -5.585 1.00 68.38 204 HIS A O 1
ATOM 1506 N N . PRO A 1 205 ? 25.997 -0.642 -4.651 1.00 71.88 205 PRO A N 1
ATOM 1507 C CA . PRO A 1 205 ? 27.057 -1.388 -5.343 1.00 71.88 205 PRO A CA 1
ATOM 1508 C C . PRO A 1 205 ? 27.071 -2.888 -5.003 1.00 71.88 205 PRO A C 1
ATOM 1510 O O . PRO A 1 205 ? 27.386 -3.727 -5.850 1.00 71.88 205 PRO A O 1
ATOM 1513 N N . LEU A 1 206 ? 26.707 -3.242 -3.767 1.00 73.56 206 LEU A N 1
ATOM 1514 C CA . LEU A 1 206 ? 26.669 -4.626 -3.286 1.00 73.56 206 LEU A CA 1
ATOM 1515 C C . LEU A 1 206 ? 25.486 -5.405 -3.867 1.00 73.56 206 LEU A C 1
ATOM 1517 O O . LEU A 1 206 ? 25.601 -6.601 -4.126 1.00 73.56 206 LEU A O 1
ATOM 1521 N N . VAL A 1 207 ? 24.364 -4.734 -4.114 1.00 74.00 207 VAL A N 1
ATOM 1522 C CA . VAL A 1 207 ? 23.162 -5.338 -4.701 1.00 74.00 207 VAL A CA 1
ATOM 1523 C C . VAL A 1 207 ? 23.426 -5.790 -6.137 1.00 74.00 207 VAL A C 1
ATOM 1525 O O . VAL A 1 207 ? 23.033 -6.894 -6.501 1.00 74.00 207 VAL A O 1
ATOM 1528 N N . PHE A 1 208 ? 24.165 -5.018 -6.939 1.00 74.69 208 PHE A N 1
ATOM 1529 C CA . PHE A 1 208 ? 24.469 -5.414 -8.326 1.00 74.69 208 PHE A CA 1
ATOM 1530 C C . PHE A 1 208 ? 25.603 -6.432 -8.451 1.00 74.69 208 PHE A C 1
ATOM 1532 O O . PHE A 1 208 ? 25.699 -7.120 -9.465 1.00 74.69 208 PHE A O 1
ATOM 1539 N N . THR A 1 209 ? 26.454 -6.558 -7.433 1.00 78.12 209 THR A N 1
ATOM 1540 C CA . THR A 1 209 ? 27.606 -7.474 -7.459 1.00 78.12 209 THR A CA 1
ATOM 1541 C C . THR A 1 209 ? 27.355 -8.784 -6.712 1.00 78.12 209 THR A C 1
ATOM 1543 O O . THR A 1 209 ? 28.028 -9.779 -6.977 1.00 78.12 209 THR A O 1
ATOM 1546 N N . ASN A 1 210 ? 26.366 -8.834 -5.813 1.00 81.00 210 ASN A N 1
ATOM 1547 C CA . ASN A 1 210 ? 26.092 -9.998 -4.977 1.00 81.00 210 ASN A CA 1
ATOM 1548 C C . ASN A 1 210 ? 24.611 -10.402 -5.020 1.00 81.00 210 ASN A C 1
ATOM 1550 O O . ASN A 1 210 ? 23.759 -9.835 -4.333 1.00 81.00 210 ASN A O 1
ATOM 1554 N N . ARG A 1 211 ? 24.315 -11.484 -5.755 1.00 76.75 211 ARG A N 1
ATOM 1555 C CA . ARG A 1 211 ? 22.954 -12.030 -5.916 1.00 76.75 211 ARG A CA 1
ATOM 1556 C C . ARG A 1 211 ? 22.260 -12.351 -4.587 1.00 76.75 211 ARG A C 1
ATOM 1558 O O . ARG A 1 211 ? 21.042 -12.222 -4.495 1.00 76.75 211 ARG A O 1
ATOM 1565 N N . ARG A 1 212 ? 23.003 -12.762 -3.552 1.00 79.44 212 ARG A N 1
ATOM 1566 C CA . ARG A 1 212 ? 22.432 -13.063 -2.228 1.00 79.44 212 ARG A CA 1
ATOM 1567 C C . ARG A 1 212 ? 21.994 -11.786 -1.510 1.00 79.44 212 ARG A C 1
ATOM 1569 O O . ARG A 1 212 ? 20.951 -11.796 -0.865 1.00 79.44 212 ARG A O 1
ATOM 1576 N N . ILE A 1 213 ? 22.760 -10.702 -1.643 1.00 80.56 213 ILE A N 1
ATOM 1577 C CA . ILE A 1 213 ? 22.393 -9.381 -1.108 1.00 80.56 213 ILE A CA 1
ATOM 1578 C C . ILE A 1 213 ? 21.200 -8.819 -1.884 1.00 80.56 213 ILE A C 1
ATOM 1580 O O . ILE A 1 213 ? 20.240 -8.380 -1.259 1.00 80.56 213 ILE A O 1
ATOM 1584 N N . ALA A 1 214 ? 21.196 -8.938 -3.215 1.00 74.81 214 ALA A N 1
ATOM 1585 C CA . ALA A 1 214 ? 20.058 -8.542 -4.045 1.00 74.81 214 ALA A CA 1
ATOM 1586 C C . ALA A 1 214 ? 18.760 -9.257 -3.644 1.00 74.81 214 ALA A C 1
ATOM 1588 O O . ALA A 1 214 ? 17.728 -8.616 -3.469 1.00 74.81 214 ALA A O 1
ATOM 1589 N N . ALA A 1 215 ? 18.819 -10.577 -3.435 1.00 74.88 215 ALA A N 1
ATOM 1590 C CA . ALA A 1 215 ? 17.660 -11.360 -3.016 1.00 74.88 215 ALA A CA 1
ATOM 1591 C C . ALA A 1 215 ? 17.154 -10.956 -1.620 1.00 74.88 215 ALA A C 1
ATOM 1593 O O . ALA A 1 215 ? 15.948 -10.810 -1.429 1.00 74.88 215 ALA A O 1
ATOM 1594 N N . ARG A 1 216 ? 18.060 -10.735 -0.654 1.00 79.38 216 ARG A N 1
ATOM 1595 C CA . ARG A 1 216 ? 17.698 -10.253 0.694 1.00 79.38 216 ARG A CA 1
ATOM 1596 C C . ARG A 1 216 ? 17.066 -8.865 0.640 1.00 79.38 216 ARG A C 1
ATOM 1598 O O . ARG A 1 216 ? 16.071 -8.627 1.314 1.00 79.38 216 ARG A O 1
ATOM 1605 N N . MET A 1 217 ? 17.598 -7.978 -0.196 1.00 79.00 217 MET A N 1
ATOM 1606 C CA . MET A 1 217 ? 17.061 -6.633 -0.356 1.00 79.00 217 MET A CA 1
ATOM 1607 C C . MET A 1 217 ? 15.683 -6.633 -1.021 1.00 79.00 217 MET A C 1
ATOM 1609 O O . MET A 1 217 ? 14.773 -5.983 -0.518 1.00 79.00 217 MET A O 1
ATOM 1613 N N . ALA A 1 218 ? 15.501 -7.399 -2.099 1.00 74.94 218 ALA A N 1
ATOM 1614 C CA . ALA A 1 218 ? 14.195 -7.564 -2.733 1.00 74.94 218 ALA A CA 1
ATOM 1615 C C . ALA A 1 218 ? 13.163 -8.107 -1.733 1.00 74.94 218 ALA A C 1
ATOM 1617 O O . ALA A 1 218 ? 12.066 -7.567 -1.617 1.00 74.94 218 ALA A O 1
ATOM 1618 N N . LEU A 1 219 ? 13.536 -9.120 -0.941 1.00 74.75 219 LEU A N 1
ATOM 1619 C CA . LEU A 1 219 ? 12.674 -9.648 0.114 1.00 74.75 219 LEU A CA 1
ATOM 1620 C C . LEU A 1 219 ? 12.342 -8.581 1.164 1.00 74.75 219 LEU A C 1
ATOM 1622 O O . LEU A 1 219 ? 11.192 -8.480 1.581 1.00 74.75 219 LEU A O 1
ATOM 1626 N N . SER A 1 220 ? 13.320 -7.779 1.577 1.00 75.62 220 SER A N 1
ATOM 1627 C CA . SER A 1 220 ? 13.133 -6.699 2.549 1.00 75.62 220 SER A CA 1
ATOM 1628 C C . SER A 1 220 ? 12.162 -5.628 2.044 1.00 75.62 220 SER A C 1
ATOM 1630 O O . SER A 1 220 ? 11.252 -5.249 2.774 1.00 75.62 220 SER A O 1
ATOM 1632 N N . ILE A 1 221 ? 12.265 -5.225 0.772 1.00 73.94 221 ILE A N 1
ATOM 1633 C CA . ILE A 1 221 ? 11.342 -4.273 0.127 1.00 73.94 221 ILE A CA 1
ATOM 1634 C C . ILE A 1 221 ? 9.895 -4.780 0.176 1.00 73.94 221 ILE A C 1
ATOM 1636 O O . ILE A 1 221 ? 8.985 -4.020 0.492 1.00 73.94 221 ILE A O 1
ATOM 1640 N N . PHE A 1 222 ? 9.674 -6.065 -0.109 1.00 68.75 222 PHE A N 1
ATOM 1641 C CA . PHE A 1 222 ? 8.318 -6.619 -0.183 1.00 68.75 222 PHE A CA 1
ATOM 1642 C C . PHE A 1 222 ? 7.743 -7.096 1.138 1.00 68.75 222 PHE A C 1
ATOM 1644 O O . PHE A 1 222 ? 6.532 -7.196 1.273 1.00 68.75 222 PHE A O 1
ATOM 1651 N N . THR A 1 223 ? 8.588 -7.439 2.103 1.00 68.56 223 THR A N 1
ATOM 1652 C CA . THR A 1 223 ? 8.126 -7.968 3.391 1.00 68.56 223 THR A CA 1
ATOM 1653 C C . THR A 1 223 ? 8.268 -6.964 4.522 1.00 68.56 223 THR A C 1
ATOM 1655 O O . THR A 1 223 ? 7.804 -7.257 5.625 1.00 68.56 223 THR A O 1
ATOM 1658 N N . GLY A 1 224 ? 8.923 -5.825 4.281 1.00 63.38 224 GLY A N 1
ATOM 1659 C CA . GLY A 1 224 ? 9.340 -4.862 5.302 1.00 63.38 224 GLY A CA 1
ATOM 1660 C C . GLY A 1 224 ? 10.209 -5.483 6.404 1.00 63.38 224 GLY A C 1
ATOM 1661 O O . GLY A 1 224 ? 10.399 -4.901 7.463 1.00 63.38 224 GLY A O 1
ATOM 1662 N N . ARG A 1 225 ? 10.742 -6.696 6.200 1.00 65.69 225 ARG A N 1
ATOM 1663 C CA . ARG A 1 225 ? 11.631 -7.347 7.171 1.00 65.69 225 ARG A CA 1
ATOM 1664 C C . ARG A 1 225 ? 13.054 -6.857 6.966 1.00 65.69 225 ARG A C 1
ATOM 1666 O O . ARG A 1 225 ? 13.472 -6.632 5.833 1.00 65.69 225 ARG A O 1
ATOM 1673 N N . ARG A 1 226 ? 13.821 -6.740 8.053 1.00 61.44 226 ARG A N 1
ATOM 1674 C CA . ARG A 1 226 ? 15.240 -6.361 7.994 1.00 61.44 226 ARG A CA 1
ATOM 1675 C C . ARG A 1 226 ? 16.026 -7.340 7.114 1.00 61.44 226 ARG A C 1
ATOM 1677 O O . ARG A 1 226 ? 15.877 -8.553 7.267 1.00 61.44 226 ARG A O 1
ATOM 1684 N N . ALA A 1 227 ? 16.811 -6.779 6.188 1.00 56.19 227 ALA A N 1
ATOM 1685 C CA . ALA A 1 227 ? 17.605 -7.522 5.216 1.00 56.19 227 ALA A CA 1
ATOM 1686 C C . ALA A 1 227 ? 18.661 -8.390 5.884 1.00 56.19 227 ALA A C 1
ATOM 1688 O O . ALA A 1 227 ? 19.437 -7.940 6.754 1.00 56.19 227 ALA A O 1
#

Radius of gyration: 19.19 Å; Cα contacts (8 Å, |Δi|>4): 419; chains: 1; bounding box: 48×33×56 Å

Mean predicted aligned error: 7.65 Å

Secondary structure (DSSP, 8-state):
-EEE--S-HHHHHHHHHHTT--PPP-EEEEEEEEE--S--TTS-SSTT-EEEEEEGGGTEEEEEEEETTEEEEEEEEES-HHHHHHHHHHHHHHHHHTTSS-THHHHHHHT-EEEEE-TTHHHH-S-SEETTEEE-GGGGT-S-TTT---HHHHHHHHHHHHHHHHHHHT-TTHHHHHHHHHHHHHHHTHHHHS--SS-HHHHHHHHHH-HHHHHHHHHHHHH----

Sequence (227 aa):
MAILATGCQSEARDLLAKAGLATGPQAWRAQVEIAASKAVRGAPRSGDEMFVLLGPEHHGFGAWWRRGQKMAVSVGVQGGAGHALGALIQLAGELIAVGWAPPQLAEAAKKAHAAASPAGEALDAHSHVLKRTLVIGEAGGFVAASSHEGVYPAMWSAKLAAEVILEALDSSESQDRLSEFENLWRMSIAGHLQPLESDVRFLHPLVFTNRRIAARMALSIFTGRRA

pLDDT: mean 82.91, std 13.33, range [43.66, 98.12]

Nearest PDB structures (foldseek):
  5tuk-assembly4_D  TM=5.942E-01  e=1.778E-04  uncultured bacterium
  6n04-assembly1_A  TM=4.114E-01  e=4.939E-05  Streptomyces sp. LC-6-2
  8gu0-assembly1_B  TM=5.362E-01  e=9.403E-04  Floropilus chiversii
  8gu0-assembly1_A  TM=4.815E-01  e=4.089E-04  Floropilus chiversii
  9euy-assembly1_B  TM=3.204E-01  e=1.395E+00  Pseudomonas aeruginosa